Protein AF-A0A9X3ST14-F1 (afdb_monomer)

Sequence (268 aa):
MSIDEFSAAVGTAADSVETALTAIHAAKDTGEGLAGQLAGLGLETKTAQTHSIAERLESEAAAAAAALKTKLEELRQEVEGLKQSGLQGGGTSPRTATVPATGSGAPPAAPTAPTFTPAGTWATPPKRSFGNPFNAEYEEWVKTANGGPAGDLEYQVIGPTGKAVWFDAQRIEDTGTGKVEYLIDAKGNYGQFVQPDGTFKWFFRERGGLEHTRQQAERQVRAAGGRPVEWWCADEEFADALNDYLDRDVYLRGKIEAFHKPYPEEQS

Foldseek 3Di:
DDLVVVVVVLVVVLVVLVVVLVVLVVVLVVLLVVLVVCVVVVVPVVSVVSVVVSVVSNVVSVLVSVVVVVVSVVVVVVSVVVVVVVVVVDDDDDDDDDDDDDDPDDDDDDPDDDDDDDQWDKDQDDPDPDDPPQFVVQLQVVQVVQVHDGDRIWTWFQFPVSDTDTASHWHWDDPVVGIAIEGEHEAGPCCVQADPVLEGDPCCVPVCVLVVVVVSLVVCLRSCVQGAYEYEYQDPSCQSSVLVSQCVDPVRRPRYHYDHDHDPVVPD

InterPro domains:
  IPR028904 Tox-REase-5 domain [PF15648] (182-235)

Mean predicted aligned error: 15.48 Å

Solvent-accessible surface area (backbone atoms only — not comparable to full-atom values): 15413 Å² total; per-residue (Å²): 130,52,74,66,57,51,53,50,52,54,50,55,52,53,55,52,49,55,51,48,52,52,51,51,53,54,51,44,57,51,48,54,52,50,29,54,54,32,46,76,70,70,36,57,72,59,22,54,50,48,49,56,50,48,56,48,52,52,52,53,49,52,52,52,52,50,54,50,52,50,52,53,52,52,53,50,51,53,53,53,52,51,54,60,59,63,67,73,71,74,81,81,83,88,74,91,71,86,81,79,93,78,78,96,69,80,79,80,78,74,84,77,74,85,79,85,74,76,82,56,47,80,40,73,66,78,87,66,95,71,79,65,80,74,30,52,67,46,33,51,46,54,9,47,78,43,72,42,69,83,72,81,49,26,32,33,24,62,15,92,85,72,48,77,42,78,22,42,20,51,42,79,44,78,72,87,87,50,78,46,59,36,42,27,36,65,41,34,77,46,39,84,46,38,40,100,87,44,43,65,32,67,65,38,59,75,71,43,46,50,56,52,51,48,56,48,51,54,53,47,48,55,34,42,71,82,40,52,34,39,34,40,12,38,27,55,60,32,16,52,35,46,38,61,54,38,56,70,35,83,87,42,43,91,46,50,47,48,37,62,50,58,53,79,88,71,75,115

Radius of gyration: 26.49 Å; Cα contacts (8 Å, |Δi|>4): 291; chains: 1; bounding box: 74×46×75 Å

Secondary structure (DSSP, 8-state):
--HHHHHHHHHHHHHHHHHHHHHHHHHHHHHHHHHHHHHHTT-HHHHHHHHHHHHHHHHHHHHHHHHHHHHHHHHHHHHHHHHHHHHTTS--PPP--PPP----PPPPPPPPPPPP--SEEEEPPP--S---GGGHHHHHHHHHHTTPPSSS-EEEEE-TTS-EEEESEEEEEE-SS-EEEEEEEEE-S-GGGB-TTSSBPHHHHHTTHHHHHHHHHHHHHHHHTTS-EEEEESSHHHHHHHHHHHHHSTTTTTTEEEEE---GGG--

Organism: NCBI:txid2670330

Nearest PDB structures (foldseek):
  7abk-assembly1_A  TM=6.119E-01  e=2.322E+00  Synechocystis sp. PCC 6803 substr. Kazusa
  6zvs-assembly1_A  TM=7.292E-01  e=5.446E+00  Nostoc punctiforme
  6zw4-assembly1_H  TM=4.303E-01  e=2.623E+00  Nostoc punctiforme
  6zw4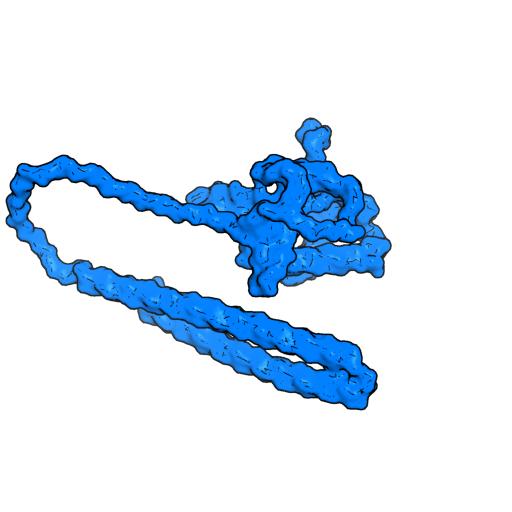-assembly1_T  TM=4.303E-01  e=2.623E+00  Nostoc punctiforme

Structure (mmCIF, N/CA/C/O backbone):
data_AF-A0A9X3ST14-F1
#
_entry.id   AF-A0A9X3ST14-F1
#
loop_
_atom_site.group_PDB
_atom_site.id
_atom_site.type_symbol
_atom_site.label_atom_id
_atom_site.label_alt_id
_atom_site.label_comp_id
_atom_site.label_asym_id
_atom_site.label_entity_id
_atom_site.label_seq_id
_atom_site.pdbx_PDB_ins_code
_atom_site.Cartn_x
_atom_site.Cartn_y
_atom_site.Cartn_z
_atom_site.occupancy
_atom_site.B_iso_or_equiv
_atom_site.auth_seq_id
_atom_site.auth_comp_id
_atom_site.auth_asym_id
_atom_site.auth_atom_id
_atom_site.pdbx_PDB_model_num
ATOM 1 N N . MET A 1 1 ? -19.980 -14.961 27.214 1.00 61.41 1 MET A N 1
ATOM 2 C CA . MET A 1 1 ? -18.660 -15.247 27.793 1.00 61.41 1 MET A CA 1
ATOM 3 C C . MET A 1 1 ? -18.685 -14.777 29.233 1.00 61.41 1 MET A C 1
ATOM 5 O O . MET A 1 1 ? -19.076 -13.634 29.459 1.00 61.41 1 MET A O 1
ATOM 9 N N . SER A 1 2 ? -18.400 -15.649 30.195 1.00 83.69 2 SER A N 1
ATOM 10 C CA . SER A 1 2 ? -18.292 -15.250 31.604 1.00 83.69 2 SER A CA 1
ATOM 11 C C . SER A 1 2 ? -16.991 -14.471 31.850 1.00 83.69 2 SER A C 1
ATOM 13 O O . SER A 1 2 ? -16.058 -14.529 31.047 1.00 83.69 2 SER A O 1
ATOM 15 N N . ILE A 1 3 ? -16.915 -13.738 32.965 1.00 72.81 3 ILE A N 1
ATOM 16 C CA . ILE A 1 3 ? -15.681 -13.046 33.381 1.00 72.81 3 ILE A CA 1
ATOM 17 C C . ILE A 1 3 ? -14.534 -14.053 33.567 1.00 72.81 3 ILE A C 1
ATOM 19 O O . ILE A 1 3 ? -13.393 -13.753 33.221 1.00 72.81 3 ILE A O 1
ATOM 23 N N . ASP A 1 4 ? -14.843 -15.259 34.044 1.00 74.62 4 ASP A N 1
ATOM 24 C CA . ASP A 1 4 ? -13.859 -16.327 34.231 1.00 74.62 4 ASP A CA 1
ATOM 25 C C . ASP A 1 4 ? -13.352 -16.881 32.890 1.00 74.62 4 ASP A C 1
ATOM 27 O O . ASP A 1 4 ? -12.149 -17.074 32.722 1.00 74.62 4 ASP A O 1
ATOM 31 N N . GLU A 1 5 ? -14.236 -17.062 31.899 1.00 70.19 5 GLU A N 1
ATOM 32 C CA . GLU A 1 5 ? -13.855 -17.467 30.535 1.00 70.19 5 GLU A CA 1
ATOM 33 C C . GLU A 1 5 ? -12.972 -16.413 29.858 1.00 70.19 5 GLU A C 1
ATOM 35 O O . GLU A 1 5 ? -11.987 -16.755 29.202 1.00 70.19 5 GLU A O 1
ATOM 40 N N . PHE A 1 6 ? -13.295 -15.129 30.036 1.00 72.25 6 PHE A N 1
ATOM 41 C CA . PHE A 1 6 ? -12.478 -14.038 29.508 1.00 72.25 6 PHE A CA 1
ATOM 42 C C . PHE A 1 6 ? -11.103 -13.988 30.186 1.00 72.25 6 PHE A C 1
ATOM 44 O O . PHE A 1 6 ? -10.078 -13.895 29.512 1.00 72.25 6 PHE A O 1
ATOM 51 N N . SER A 1 7 ? -11.058 -14.118 31.516 1.00 73.69 7 SER A N 1
ATOM 52 C CA . SER A 1 7 ? -9.801 -14.134 32.270 1.00 73.69 7 SER A CA 1
ATOM 53 C C . SER A 1 7 ? -8.911 -15.321 31.885 1.00 73.69 7 SER A C 1
ATOM 55 O O . SER A 1 7 ? -7.693 -15.167 31.806 1.00 73.69 7 SER A O 1
ATOM 57 N N . ALA A 1 8 ? -9.502 -16.488 31.610 1.00 74.31 8 ALA A N 1
ATOM 58 C CA . ALA A 1 8 ? -8.776 -17.649 31.102 1.00 74.31 8 ALA A CA 1
ATOM 59 C C . ALA A 1 8 ? -8.191 -17.387 29.704 1.00 74.31 8 ALA A C 1
ATOM 61 O O . ALA A 1 8 ? -7.021 -17.688 29.469 1.00 74.31 8 ALA A O 1
ATOM 62 N N . ALA A 1 9 ? -8.959 -16.759 28.805 1.00 68.25 9 ALA A N 1
ATOM 63 C CA . ALA A 1 9 ? -8.488 -16.400 27.466 1.00 68.25 9 ALA A CA 1
ATOM 64 C C . ALA A 1 9 ? -7.308 -15.410 27.501 1.00 68.25 9 ALA A C 1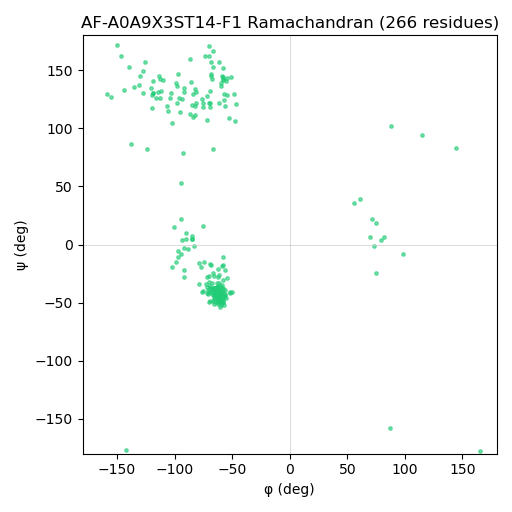
ATOM 66 O O . ALA A 1 9 ? -6.339 -15.583 26.760 1.00 68.25 9 ALA A O 1
ATOM 67 N N . VAL A 1 10 ? -7.348 -14.416 28.398 1.00 72.38 10 VAL A N 1
ATOM 68 C CA . VAL A 1 10 ? -6.231 -13.479 28.628 1.00 72.38 10 VAL A CA 1
ATOM 69 C C . VAL A 1 10 ? -4.987 -14.215 29.139 1.00 72.38 10 VAL A C 1
ATOM 71 O O . VAL A 1 10 ? -3.884 -13.939 28.671 1.00 72.38 10 VAL A O 1
ATOM 74 N N . GLY A 1 11 ? -5.152 -15.189 30.041 1.00 75.62 11 GLY A N 1
ATOM 75 C CA . GLY A 1 11 ? -4.055 -16.044 30.508 1.00 75.62 11 GLY A CA 1
ATOM 76 C C . GLY A 1 11 ? -3.413 -16.853 29.376 1.00 75.62 11 GLY A C 1
ATOM 77 O O . GLY A 1 11 ? -2.206 -16.779 29.173 1.00 75.62 11 GLY A O 1
ATOM 78 N N . THR A 1 12 ? -4.222 -17.534 28.559 1.00 73.12 12 THR A N 1
ATOM 79 C CA . THR A 1 12 ? -3.728 -18.290 27.393 1.00 73.12 12 THR A CA 1
ATOM 80 C C . THR A 1 12 ? -3.013 -17.397 26.373 1.00 73.12 12 THR A C 1
ATOM 82 O O . THR A 1 12 ? -2.024 -17.812 25.761 1.00 73.12 12 THR A O 1
ATOM 85 N N . ALA A 1 13 ? -3.484 -16.161 26.187 1.00 69.25 13 ALA A N 1
ATOM 86 C CA . ALA A 1 13 ? -2.818 -15.190 25.326 1.00 69.25 13 ALA A CA 1
ATOM 87 C C . ALA A 1 13 ? -1.436 -14.791 25.873 1.00 69.25 13 ALA A C 1
ATOM 89 O O . ALA A 1 13 ? -0.487 -14.704 25.097 1.00 69.25 13 ALA A O 1
ATOM 90 N N . ALA A 1 14 ? -1.299 -14.606 27.190 1.00 73.69 14 ALA A N 1
ATOM 91 C CA . ALA A 1 14 ? -0.012 -14.324 27.824 1.00 73.69 14 ALA A CA 1
ATOM 92 C C . ALA A 1 14 ? 0.986 -15.487 27.648 1.00 73.69 14 ALA A C 1
ATOM 94 O O . ALA A 1 14 ? 2.114 -15.259 27.208 1.00 73.69 14 ALA A O 1
ATOM 95 N N . ASP A 1 15 ? 0.552 -16.730 27.875 1.00 75.81 15 ASP A N 1
ATOM 96 C CA . ASP A 1 15 ? 1.396 -17.926 27.699 1.00 75.81 15 ASP A CA 1
ATOM 97 C C . ASP A 1 15 ? 1.859 -18.097 26.238 1.00 75.81 15 ASP A C 1
ATOM 99 O O . ASP A 1 15 ? 3.001 -18.475 25.948 1.00 75.81 15 ASP A O 1
ATOM 103 N N . SER A 1 16 ? 0.978 -17.770 25.286 1.00 69.88 16 SER A N 1
ATOM 104 C CA . SER A 1 16 ? 1.295 -17.806 23.851 1.00 69.88 16 SER A CA 1
ATOM 105 C C . SER A 1 16 ? 2.397 -16.809 23.482 1.00 69.88 16 SER A C 1
ATOM 107 O O . SER A 1 16 ? 3.218 -17.075 22.604 1.00 69.88 16 SER A O 1
ATOM 109 N N . VAL A 1 17 ? 2.451 -15.668 24.168 1.00 74.56 17 VAL A N 1
ATOM 110 C CA . VAL A 1 17 ? 3.453 -14.618 23.936 1.00 74.56 17 VAL A CA 1
ATOM 111 C C . VAL A 1 17 ? 4.801 -15.018 24.505 1.00 74.56 17 VAL A C 1
ATOM 113 O O . VAL A 1 17 ? 5.822 -14.816 23.853 1.00 74.56 17 VAL A O 1
ATOM 116 N N . GLU A 1 18 ? 4.815 -15.640 25.680 1.00 77.44 18 GLU A N 1
ATOM 117 C CA . GLU A 1 18 ? 6.036 -16.191 26.269 1.00 77.44 18 GLU A CA 1
ATOM 118 C C . GLU A 1 18 ? 6.617 -17.322 25.402 1.00 77.44 18 GLU A C 1
ATOM 120 O 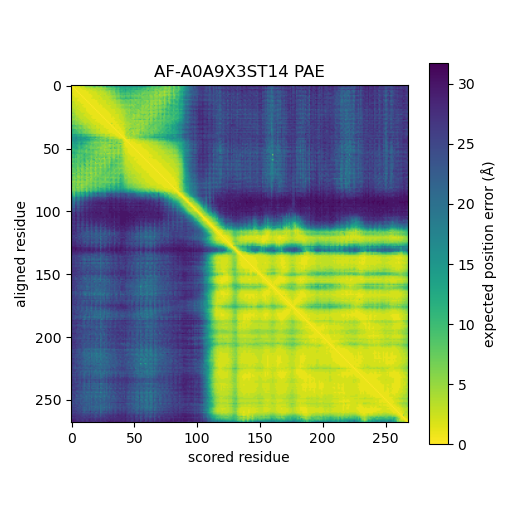O . GLU A 1 18 ? 7.824 -17.372 25.138 1.00 77.44 18 GLU A O 1
ATOM 125 N N . THR A 1 19 ? 5.744 -18.170 24.853 1.00 74.75 19 THR A N 1
ATOM 126 C CA . THR A 1 19 ? 6.125 -19.198 23.873 1.00 74.75 19 THR A CA 1
ATOM 127 C C . THR A 1 19 ? 6.719 -18.572 22.607 1.00 74.75 19 THR A C 1
ATOM 129 O O . THR A 1 19 ? 7.768 -19.014 22.131 1.00 74.75 19 THR A O 1
ATOM 132 N N . ALA A 1 20 ? 6.100 -17.513 22.074 1.00 70.12 20 ALA A N 1
ATOM 133 C CA . ALA A 1 20 ? 6.612 -16.802 20.904 1.00 70.12 20 ALA A CA 1
ATOM 134 C C . ALA A 1 20 ? 7.986 -16.163 21.173 1.00 70.12 20 ALA A C 1
ATOM 136 O O . ALA A 1 20 ? 8.897 -16.313 20.359 1.00 70.12 20 ALA A O 1
ATOM 137 N N . LEU A 1 21 ? 8.169 -15.523 22.333 1.00 73.88 21 LEU A N 1
ATOM 138 C CA . LEU A 1 21 ? 9.459 -14.971 22.764 1.00 73.88 21 LEU A CA 1
ATOM 139 C C . LEU A 1 21 ? 10.549 -16.048 22.841 1.00 73.88 21 LEU A C 1
ATOM 141 O O . LEU A 1 21 ? 11.665 -15.839 22.369 1.00 73.88 21 LEU A O 1
ATOM 145 N N . THR A 1 22 ? 10.212 -17.225 23.368 1.00 79.00 22 THR A N 1
ATOM 146 C CA . THR A 1 22 ? 11.138 -18.364 23.439 1.00 79.00 22 THR A CA 1
ATOM 147 C C . THR A 1 22 ? 11.554 -18.838 22.044 1.00 79.00 22 THR A C 1
ATOM 149 O O . THR A 1 22 ? 12.736 -19.075 21.790 1.00 79.00 22 THR A O 1
ATOM 152 N N . ALA A 1 23 ? 10.601 -18.930 21.111 1.00 70.25 23 ALA A N 1
ATOM 153 C CA . ALA A 1 23 ? 10.881 -19.314 19.728 1.00 70.25 23 ALA A CA 1
ATOM 154 C C . ALA A 1 23 ? 11.765 -18.283 19.002 1.00 70.25 23 ALA A C 1
ATOM 156 O O . ALA A 1 23 ? 12.647 -18.662 18.233 1.00 70.25 23 ALA A O 1
ATOM 157 N N . ILE A 1 24 ? 11.567 -16.989 19.276 1.00 73.38 24 ILE A N 1
ATOM 158 C CA . ILE A 1 24 ? 12.392 -15.903 18.730 1.00 73.38 24 ILE A CA 1
ATOM 159 C C . ILE A 1 24 ? 13.843 -16.024 19.210 1.00 73.38 24 ILE A C 1
ATOM 161 O O . ILE A 1 24 ? 14.757 -15.932 18.390 1.00 73.38 24 ILE A O 1
ATOM 165 N N . HIS A 1 25 ? 14.067 -16.289 20.501 1.00 77.00 25 HIS A N 1
ATOM 166 C CA . HIS A 1 25 ? 15.419 -16.513 21.022 1.00 77.00 25 HIS A CA 1
ATOM 167 C C . HIS A 1 25 ? 16.086 -17.741 20.381 1.00 77.00 25 HIS A C 1
ATOM 169 O O . HIS A 1 25 ? 17.226 -17.653 19.937 1.00 77.00 25 HIS A O 1
ATOM 175 N N . ALA A 1 26 ? 15.364 -18.854 20.213 1.00 75.81 26 ALA A N 1
ATOM 176 C CA . ALA A 1 26 ? 15.913 -20.038 19.543 1.00 75.81 26 ALA A CA 1
ATOM 177 C C . ALA A 1 26 ? 16.270 -19.782 18.061 1.00 75.81 26 ALA A C 1
ATOM 179 O O . ALA A 1 26 ? 17.270 -20.291 17.541 1.00 75.81 26 ALA A O 1
ATOM 180 N N . ALA A 1 27 ? 15.462 -18.977 17.363 1.00 71.31 27 ALA A N 1
ATOM 181 C CA . ALA A 1 27 ? 15.746 -18.568 15.990 1.00 71.31 27 ALA A CA 1
ATOM 182 C C . ALA A 1 27 ? 16.993 -17.672 15.904 1.00 71.31 27 ALA A C 1
ATOM 184 O O . ALA A 1 27 ? 17.784 -17.825 14.969 1.00 71.31 27 ALA A O 1
ATOM 185 N N . LYS A 1 28 ? 17.200 -16.786 16.889 1.00 78.12 28 LYS A N 1
ATOM 186 C CA . LYS A 1 28 ? 18.415 -15.969 17.015 1.00 78.12 28 LYS A CA 1
ATOM 187 C C . LYS A 1 28 ? 19.657 -16.842 17.159 1.00 78.12 28 LYS A C 1
ATOM 189 O O . LYS A 1 28 ? 20.568 -16.703 16.346 1.00 78.12 28 LYS A O 1
ATOM 194 N N . ASP A 1 29 ? 19.653 -17.786 18.098 1.00 79.00 29 ASP A N 1
ATOM 195 C CA . ASP A 1 29 ? 20.788 -18.693 18.321 1.00 79.00 29 ASP A CA 1
ATOM 196 C C . ASP A 1 29 ? 21.150 -19.463 17.038 1.00 79.00 29 ASP A C 1
ATOM 198 O O . ASP A 1 29 ? 22.320 -19.626 16.679 1.00 79.00 29 ASP A O 1
ATOM 202 N N . THR A 1 30 ? 20.130 -19.881 16.281 1.00 77.19 30 THR A N 1
ATOM 203 C CA . THR A 1 30 ? 20.314 -20.536 14.977 1.00 77.19 30 THR A CA 1
ATOM 204 C C . THR A 1 30 ? 20.933 -19.587 13.942 1.00 77.19 30 THR A C 1
ATOM 206 O O . THR A 1 30 ? 21.838 -19.979 13.199 1.00 77.19 30 THR A O 1
ATOM 209 N N . GLY A 1 31 ? 20.469 -18.335 13.887 1.00 75.50 31 GLY A N 1
ATOM 210 C CA . GLY A 1 31 ? 20.993 -17.299 12.995 1.00 75.50 31 GLY A CA 1
ATOM 211 C C . GLY A 1 31 ? 22.450 -16.932 13.288 1.00 75.50 31 GLY A C 1
ATOM 212 O O . GLY A 1 31 ? 23.250 -16.833 12.356 1.00 75.50 31 GLY A O 1
ATOM 213 N N . GLU A 1 32 ? 22.818 -16.804 14.563 1.00 77.50 32 GLU A N 1
ATOM 214 C CA . GLU A 1 32 ? 24.202 -16.579 15.000 1.00 77.50 32 GLU A CA 1
ATOM 215 C C . GLU A 1 32 ? 25.109 -17.760 14.613 1.00 77.50 32 GLU A C 1
ATOM 217 O O . GLU A 1 32 ? 26.211 -17.559 14.090 1.00 77.50 32 GLU A O 1
ATOM 222 N N . GLY A 1 33 ? 24.616 -18.997 14.753 1.00 76.94 33 GLY A N 1
ATOM 223 C CA . GLY A 1 33 ? 25.316 -20.198 14.292 1.00 76.94 33 GLY A CA 1
ATOM 224 C C . GLY A 1 33 ? 25.576 -20.203 12.780 1.00 76.94 33 GLY A C 1
ATOM 225 O O . GLY A 1 33 ? 26.696 -20.478 12.338 1.00 76.94 33 GLY A O 1
ATOM 226 N N . LEU A 1 34 ? 24.571 -19.842 11.975 1.00 76.19 34 LEU A N 1
ATOM 227 C CA . LEU A 1 34 ? 24.708 -19.713 10.517 1.00 76.19 34 LEU A CA 1
ATOM 228 C C . LEU A 1 34 ? 25.684 -18.596 10.128 1.00 76.19 34 LEU A C 1
ATOM 230 O O . LEU A 1 34 ? 26.509 -18.786 9.233 1.00 76.19 34 LEU A O 1
ATOM 234 N N . ALA A 1 35 ? 25.631 -17.449 10.809 1.00 72.94 35 ALA A N 1
ATOM 235 C CA . ALA A 1 35 ? 26.564 -16.348 10.584 1.00 72.94 35 ALA A CA 1
ATOM 236 C C . ALA A 1 35 ? 28.019 -16.782 10.843 1.00 72.94 35 ALA A C 1
ATOM 238 O O . ALA A 1 35 ? 28.905 -16.476 10.039 1.00 72.94 35 ALA A O 1
ATOM 239 N N . GLY A 1 36 ? 28.258 -17.567 11.901 1.00 76.12 36 GLY A N 1
ATOM 240 C CA . GLY A 1 36 ? 29.564 -18.167 12.186 1.00 76.12 36 GLY A CA 1
ATOM 241 C C . GLY A 1 36 ? 30.039 -19.127 11.088 1.00 76.12 36 GLY A C 1
ATOM 242 O O . GLY A 1 36 ? 31.191 -19.052 10.654 1.00 76.12 36 GLY A O 1
ATOM 243 N N . GLN A 1 37 ? 29.149 -19.982 10.571 1.00 79.50 37 GLN A N 1
ATOM 244 C CA . GLN A 1 37 ? 29.466 -20.875 9.446 1.00 79.50 37 GLN A CA 1
ATOM 245 C C . GLN A 1 37 ? 29.810 -20.098 8.166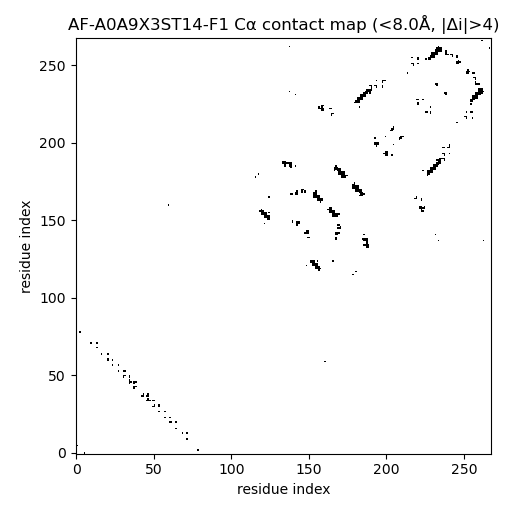 1.00 79.50 37 GLN A C 1
ATOM 247 O O . GLN A 1 37 ? 30.777 -20.432 7.482 1.00 79.50 37 GLN A O 1
ATOM 252 N N . LEU A 1 38 ? 29.058 -19.037 7.856 1.00 75.06 38 LEU A N 1
ATOM 253 C CA . LEU A 1 38 ? 29.306 -18.176 6.694 1.00 75.06 38 LEU A CA 1
ATOM 254 C C . LEU A 1 38 ? 30.636 -17.422 6.803 1.00 75.06 38 LEU A C 1
ATOM 256 O O . LEU A 1 38 ? 31.351 -17.298 5.806 1.00 75.06 38 LEU A O 1
ATOM 260 N N . ALA A 1 39 ? 30.997 -16.974 8.009 1.00 76.81 39 ALA A N 1
ATOM 261 C CA . ALA A 1 39 ? 32.296 -16.357 8.263 1.00 76.81 39 ALA A CA 1
ATOM 262 C C . ALA A 1 39 ? 33.444 -17.344 7.989 1.00 76.81 39 ALA A C 1
ATOM 264 O O . ALA A 1 39 ? 34.416 -16.989 7.325 1.00 76.81 39 ALA A O 1
ATOM 265 N N . GLY A 1 40 ? 33.294 -18.609 8.404 1.00 79.12 40 GLY A N 1
ATOM 266 C CA . GLY A 1 40 ? 34.265 -19.674 8.123 1.00 79.12 40 GLY A CA 1
ATOM 267 C C . GLY A 1 40 ? 34.459 -19.983 6.632 1.00 79.12 40 GLY A C 1
ATOM 268 O O . GLY A 1 40 ? 35.497 -20.517 6.248 1.00 79.12 40 GLY A O 1
ATOM 269 N N . LEU A 1 41 ? 33.494 -19.615 5.783 1.00 85.56 41 LEU A N 1
ATOM 270 C CA . LEU A 1 41 ? 33.552 -19.765 4.325 1.00 85.56 41 LEU A CA 1
ATOM 271 C C . LEU A 1 41 ? 34.080 -18.513 3.598 1.00 85.56 41 LEU A C 1
ATOM 273 O O . LEU A 1 41 ? 34.089 -18.489 2.368 1.00 85.56 41 LEU A O 1
ATOM 277 N N . GLY A 1 42 ? 34.495 -17.467 4.324 1.00 81.31 42 GLY A N 1
ATOM 278 C CA . GLY A 1 42 ? 34.982 -16.212 3.735 1.00 81.31 42 GLY A CA 1
ATOM 279 C C . GLY A 1 42 ? 33.884 -15.355 3.094 1.00 81.31 42 GLY A C 1
ATOM 280 O O . GLY A 1 42 ? 34.164 -14.528 2.230 1.00 81.31 42 GLY A O 1
ATOM 281 N N . LEU A 1 43 ? 32.617 -15.546 3.484 1.00 84.75 43 LEU A N 1
ATOM 282 C CA . LEU A 1 43 ? 31.461 -14.822 2.940 1.00 84.75 43 LEU A CA 1
ATOM 283 C C . LEU A 1 43 ? 31.098 -13.596 3.794 1.00 84.75 43 LEU A C 1
ATOM 285 O O . LEU A 1 43 ? 29.946 -13.416 4.186 1.00 84.75 43 LEU A O 1
ATOM 289 N N . GLU A 1 44 ? 32.077 -12.733 4.059 1.00 80.75 44 GLU A N 1
ATOM 290 C CA . GLU A 1 44 ? 31.997 -11.615 5.015 1.00 80.75 44 GLU A CA 1
ATOM 291 C C . GLU A 1 44 ? 30.779 -10.699 4.795 1.00 80.75 44 GLU A C 1
ATOM 293 O O . GLU A 1 44 ? 30.074 -10.347 5.743 1.00 80.75 44 GLU A O 1
ATOM 298 N N . THR A 1 45 ? 30.453 -10.376 3.538 1.00 72.81 45 THR A N 1
ATOM 299 C CA . THR A 1 45 ? 29.273 -9.560 3.201 1.00 72.81 45 THR A CA 1
ATOM 300 C C . THR A 1 45 ? 27.958 -10.256 3.560 1.00 72.81 45 THR A C 1
ATOM 302 O O . THR A 1 45 ? 27.035 -9.615 4.060 1.00 72.81 45 THR A O 1
ATOM 305 N N . LYS A 1 46 ? 27.864 -11.577 3.348 1.00 74.88 46 LYS A N 1
ATOM 306 C CA . LYS A 1 46 ? 26.664 -12.350 3.709 1.00 74.88 46 LYS A CA 1
ATOM 307 C C . LYS A 1 46 ? 26.544 -12.522 5.218 1.00 74.88 46 LYS A C 1
ATOM 309 O O . LYS A 1 46 ? 25.428 -12.492 5.733 1.00 74.88 46 LYS A O 1
ATOM 314 N N . THR A 1 47 ? 27.663 -12.644 5.928 1.00 71.75 47 THR A N 1
ATOM 315 C CA . THR A 1 47 ? 27.688 -12.666 7.395 1.00 71.75 47 THR A CA 1
ATOM 316 C C . THR A 1 47 ? 27.163 -11.352 7.969 1.00 71.75 47 THR A C 1
ATOM 318 O O . THR A 1 47 ? 26.245 -11.377 8.786 1.00 71.75 47 THR A O 1
ATOM 321 N N . ALA A 1 48 ? 27.656 -10.205 7.487 1.00 69.31 48 ALA A N 1
ATOM 322 C CA . ALA A 1 48 ? 27.187 -8.889 7.932 1.00 69.31 48 ALA A CA 1
ATOM 323 C C . ALA A 1 48 ? 25.689 -8.676 7.646 1.00 69.31 48 ALA A C 1
ATOM 325 O O . ALA A 1 48 ? 24.948 -8.190 8.501 1.00 69.31 48 ALA A O 1
ATOM 326 N N . GLN A 1 49 ? 25.220 -9.101 6.468 1.00 67.38 49 GLN A N 1
ATOM 327 C CA . GLN A 1 49 ? 23.800 -9.044 6.120 1.00 67.38 49 GLN A CA 1
ATOM 328 C C . GLN A 1 49 ? 22.946 -9.948 7.024 1.00 67.38 49 GLN A C 1
ATOM 330 O O . GLN A 1 49 ? 21.874 -9.535 7.460 1.00 67.38 49 GLN A O 1
ATOM 335 N N . THR A 1 50 ? 23.424 -11.157 7.333 1.00 74.06 50 THR A N 1
ATOM 336 C CA . THR A 1 50 ? 22.730 -12.100 8.227 1.00 74.06 50 THR A CA 1
ATOM 337 C C . THR A 1 50 ? 22.626 -11.534 9.642 1.00 74.06 50 THR A C 1
ATOM 339 O O . THR A 1 50 ? 21.544 -11.556 10.222 1.00 74.06 50 THR A O 1
ATOM 342 N N . HIS A 1 51 ? 23.708 -10.943 10.157 1.00 72.38 51 HIS A N 1
ATOM 343 C CA . HIS A 1 51 ? 23.730 -10.307 11.474 1.00 72.38 51 HIS A CA 1
ATOM 344 C C . HIS A 1 51 ? 22.743 -9.135 11.557 1.00 72.38 51 HIS A C 1
ATOM 346 O O . HIS A 1 51 ? 21.920 -9.077 12.463 1.00 72.38 51 HIS A O 1
ATOM 352 N N . SER A 1 52 ? 22.745 -8.254 10.550 1.00 69.62 52 SER A N 1
ATOM 353 C CA . SER A 1 52 ? 21.820 -7.115 10.499 1.00 69.62 52 SER A CA 1
ATOM 354 C C . SER A 1 52 ? 20.350 -7.547 10.420 1.00 69.62 52 SER A C 1
ATOM 356 O O . SER A 1 52 ? 19.481 -6.911 11.019 1.00 69.62 52 SER A O 1
ATOM 358 N N . ILE A 1 53 ? 20.047 -8.635 9.701 1.00 70.88 53 ILE A N 1
ATOM 359 C CA . ILE A 1 53 ? 18.690 -9.195 9.655 1.00 70.88 53 ILE A CA 1
ATOM 360 C C . ILE A 1 53 ? 18.300 -9.778 11.018 1.00 70.88 53 ILE A C 1
ATOM 362 O O . ILE A 1 53 ? 17.175 -9.539 11.456 1.00 70.88 53 ILE A O 1
ATOM 366 N N . ALA A 1 54 ? 19.205 -10.501 11.683 1.00 71.62 54 ALA A N 1
ATOM 367 C CA . ALA A 1 54 ? 18.958 -11.093 12.997 1.00 71.62 54 ALA A CA 1
ATOM 368 C C . ALA A 1 54 ? 18.688 -10.022 14.068 1.00 71.62 54 ALA A C 1
ATOM 370 O O . ALA A 1 54 ? 17.649 -10.074 14.723 1.00 71.62 54 ALA A O 1
ATOM 371 N N . GLU A 1 55 ? 19.543 -8.998 14.168 1.00 73.75 55 GLU A N 1
ATOM 372 C CA . GLU A 1 55 ? 19.354 -7.866 15.093 1.00 73.75 55 GLU A CA 1
ATOM 373 C C . GLU A 1 55 ? 18.030 -7.135 14.840 1.00 73.75 55 GLU A C 1
ATOM 375 O O . GLU A 1 55 ? 17.322 -6.746 15.772 1.00 73.75 55 GLU A O 1
ATOM 380 N N . ARG A 1 56 ? 17.657 -6.964 13.564 1.00 72.06 56 ARG A N 1
ATOM 381 C CA . ARG A 1 56 ? 16.386 -6.330 13.202 1.00 72.06 56 ARG A CA 1
ATOM 382 C C . ARG A 1 56 ? 15.190 -7.171 13.637 1.00 72.06 56 ARG A C 1
ATOM 384 O O . ARG A 1 56 ? 14.250 -6.617 14.198 1.00 72.06 56 ARG A O 1
ATOM 391 N N . LEU A 1 57 ? 15.210 -8.477 13.369 1.00 71.44 57 LEU A N 1
ATOM 392 C CA . LEU A 1 57 ? 14.130 -9.381 13.773 1.00 71.44 57 LEU A CA 1
ATOM 393 C C . LEU A 1 57 ? 13.984 -9.426 15.297 1.00 71.44 57 LEU A C 1
ATOM 395 O O . LEU A 1 57 ? 12.861 -9.416 15.792 1.00 71.44 57 LEU A O 1
ATOM 399 N N . GLU A 1 58 ? 15.096 -9.403 16.034 1.00 75.06 58 GLU A N 1
ATOM 400 C CA . GLU A 1 58 ? 15.094 -9.320 17.497 1.00 75.06 58 GLU A CA 1
ATOM 401 C C . GLU A 1 58 ? 14.451 -8.017 17.989 1.00 75.06 58 GLU A C 1
ATOM 403 O O . GLU A 1 58 ? 13.561 -8.045 18.840 1.00 75.06 58 GLU A O 1
ATOM 408 N N . SER A 1 59 ? 14.843 -6.876 17.417 1.00 70.62 59 SER A N 1
ATOM 409 C CA . SER A 1 59 ? 14.269 -5.578 17.781 1.00 70.62 59 SER A CA 1
ATOM 410 C C . SER A 1 59 ? 12.767 -5.497 17.473 1.00 70.62 59 SER A C 1
ATOM 412 O O . SER A 1 59 ? 11.992 -5.039 18.317 1.00 70.62 59 SER A O 1
ATOM 414 N N . GLU A 1 60 ? 12.334 -5.985 16.304 1.00 66.31 60 GLU A N 1
ATOM 415 C CA . GLU A 1 60 ? 10.917 -6.023 15.909 1.00 66.31 60 GLU A CA 1
ATOM 416 C C . GLU A 1 60 ? 10.098 -6.944 16.829 1.00 66.31 60 GLU A C 1
ATOM 418 O O . GLU A 1 60 ? 9.011 -6.573 17.278 1.00 66.31 60 GLU A O 1
ATOM 423 N N . ALA A 1 61 ? 10.639 -8.115 17.166 1.00 71.62 61 ALA A N 1
ATOM 424 C CA . ALA A 1 61 ? 10.015 -9.057 18.084 1.00 71.62 61 ALA A CA 1
ATOM 425 C C . ALA A 1 61 ? 9.879 -8.494 19.506 1.00 71.62 61 ALA A C 1
ATOM 427 O O . ALA A 1 61 ? 8.807 -8.590 20.109 1.00 71.62 61 ALA A O 1
ATOM 428 N N . ALA A 1 62 ? 10.934 -7.865 20.030 1.00 72.50 62 ALA A N 1
ATOM 429 C CA . ALA A 1 62 ? 10.916 -7.242 21.350 1.00 72.50 62 ALA A CA 1
ATOM 430 C C . ALA A 1 62 ? 9.884 -6.104 21.422 1.00 72.50 62 ALA A C 1
ATOM 432 O O . ALA A 1 62 ? 9.132 -6.007 22.395 1.00 72.50 62 ALA A O 1
ATOM 433 N N . ALA A 1 63 ? 9.794 -5.279 20.374 1.00 68.56 63 ALA A N 1
ATOM 434 C CA . ALA A 1 63 ? 8.800 -4.213 20.284 1.00 68.56 63 ALA A CA 1
ATOM 435 C C . ALA A 1 63 ? 7.364 -4.764 20.233 1.00 68.56 63 ALA A C 1
ATOM 437 O O . ALA A 1 63 ? 6.489 -4.272 20.950 1.00 68.56 63 ALA A O 1
ATOM 438 N N . ALA A 1 64 ? 7.121 -5.811 19.439 1.00 64.81 64 ALA A N 1
ATOM 439 C CA . ALA A 1 64 ? 5.813 -6.459 19.353 1.00 64.81 64 ALA A CA 1
ATOM 440 C C . ALA A 1 64 ? 5.392 -7.086 20.693 1.00 64.81 64 ALA A C 1
ATOM 442 O O . ALA A 1 64 ? 4.254 -6.904 21.131 1.00 64.81 64 ALA A O 1
ATOM 443 N N . ALA A 1 65 ? 6.316 -7.764 21.379 1.00 72.88 65 ALA A N 1
ATOM 444 C CA . ALA A 1 65 ? 6.064 -8.346 22.694 1.00 72.88 65 ALA A CA 1
ATOM 445 C C . ALA A 1 65 ? 5.766 -7.275 23.754 1.00 72.88 65 ALA A C 1
ATOM 447 O O . ALA A 1 65 ? 4.837 -7.434 24.547 1.00 72.88 65 ALA A O 1
ATOM 448 N N . ALA A 1 66 ? 6.501 -6.158 23.743 1.00 72.50 66 ALA A N 1
ATOM 449 C CA . ALA A 1 66 ? 6.244 -5.032 24.636 1.00 72.50 66 ALA A CA 1
ATOM 450 C C . ALA A 1 66 ? 4.857 -4.416 24.392 1.00 72.50 66 ALA A C 1
ATOM 452 O O . ALA A 1 66 ? 4.105 -4.209 25.343 1.00 72.50 66 ALA A O 1
ATOM 453 N N . ALA A 1 67 ? 4.486 -4.188 23.128 1.00 67.25 67 ALA A N 1
ATOM 454 C CA . ALA A 1 67 ? 3.174 -3.653 22.769 1.00 67.25 67 ALA A CA 1
ATOM 455 C C . ALA A 1 67 ? 2.034 -4.582 23.210 1.00 67.25 67 ALA A C 1
ATOM 457 O O . ALA A 1 67 ? 1.013 -4.125 23.726 1.00 67.25 67 ALA A O 1
ATOM 458 N N . LEU A 1 68 ? 2.214 -5.892 23.042 1.00 75.88 68 LEU A N 1
ATOM 459 C CA . LEU A 1 68 ? 1.204 -6.866 23.429 1.00 75.88 68 LEU A CA 1
ATOM 460 C C . LEU A 1 68 ? 1.085 -6.985 24.955 1.00 75.88 68 LEU A C 1
ATOM 462 O O . LEU A 1 68 ? -0.031 -7.022 25.471 1.00 75.88 68 LEU A O 1
ATOM 466 N N . LYS A 1 69 ? 2.204 -6.938 25.687 1.00 76.50 69 LYS A N 1
ATOM 467 C CA . LYS A 1 69 ? 2.200 -6.864 27.155 1.00 76.50 69 LYS A CA 1
ATOM 468 C C . LYS A 1 69 ? 1.421 -5.647 27.661 1.00 76.50 69 LYS A C 1
ATOM 470 O O . LYS A 1 69 ? 0.617 -5.796 28.575 1.00 76.50 69 LYS A O 1
ATOM 475 N N . THR A 1 70 ? 1.622 -4.475 27.055 1.00 77.31 70 THR A N 1
ATOM 476 C CA . THR A 1 70 ? 0.858 -3.263 27.395 1.00 77.31 70 THR A CA 1
ATOM 477 C C . THR A 1 70 ? -0.640 -3.473 27.182 1.00 77.31 70 THR A C 1
ATOM 479 O O . THR A 1 70 ? -1.416 -3.229 28.099 1.00 77.31 70 THR A O 1
ATOM 482 N N . LYS A 1 71 ? -1.048 -4.020 26.029 1.00 72.31 71 LYS A N 1
ATOM 483 C CA . LYS A 1 71 ? -2.468 -4.296 25.746 1.00 72.31 71 LYS A CA 1
ATOM 484 C C . LYS A 1 71 ? -3.093 -5.316 26.700 1.00 72.31 71 LYS A C 1
ATOM 486 O O . LYS A 1 71 ? -4.250 -5.167 27.078 1.00 72.31 71 LYS A O 1
ATOM 491 N N . LEU A 1 72 ? -2.356 -6.359 27.090 1.00 77.31 72 LEU A N 1
ATOM 492 C CA . LEU A 1 72 ? -2.841 -7.330 28.078 1.00 77.31 72 LEU A CA 1
ATOM 493 C C . LEU A 1 72 ? -3.060 -6.679 29.449 1.00 77.31 72 LEU A C 1
ATOM 495 O O . LEU A 1 72 ? -4.032 -7.005 30.127 1.00 77.31 72 LEU A O 1
ATOM 499 N N . GLU A 1 73 ? -2.185 -5.754 29.847 1.00 78.81 73 GLU A N 1
ATOM 500 C CA . GLU A 1 73 ? -2.334 -5.015 31.102 1.00 78.81 73 GLU A CA 1
ATOM 501 C C . GLU A 1 73 ? -3.519 -4.038 31.055 1.00 78.81 73 GLU A C 1
ATOM 503 O O . GLU A 1 73 ? -4.298 -3.987 32.004 1.00 78.81 73 GLU A O 1
ATOM 508 N N . GLU A 1 74 ? -3.723 -3.335 29.936 1.00 77.06 74 GLU A N 1
ATOM 509 C CA . GLU A 1 74 ? -4.911 -2.496 29.708 1.00 77.06 74 GLU A CA 1
ATOM 510 C C . GLU A 1 74 ? -6.205 -3.318 29.825 1.00 77.06 74 GLU A C 1
ATOM 512 O O . GLU A 1 74 ? -7.092 -2.976 30.608 1.00 77.06 74 GLU A O 1
ATOM 517 N N . LEU A 1 75 ? -6.277 -4.469 29.144 1.00 76.81 75 LEU A N 1
ATOM 518 C CA . LEU A 1 75 ? -7.430 -5.374 29.227 1.00 76.81 75 LEU A CA 1
ATOM 519 C C . LEU A 1 75 ? -7.663 -5.892 30.650 1.00 76.81 75 LEU A C 1
ATOM 521 O O . LEU A 1 75 ? -8.805 -6.020 31.097 1.00 76.81 75 LEU A O 1
ATOM 525 N N . ARG A 1 76 ? -6.591 -6.184 31.391 1.00 79.69 76 ARG A N 1
ATOM 526 C CA . ARG A 1 76 ? -6.694 -6.608 32.790 1.00 79.69 76 ARG A CA 1
ATOM 527 C C . ARG A 1 76 ? -7.301 -5.509 33.662 1.00 79.69 76 ARG A C 1
ATOM 529 O O . ARG A 1 76 ? -8.149 -5.807 34.505 1.00 79.69 76 ARG A O 1
ATOM 536 N N . GLN A 1 77 ? -6.896 -4.258 33.455 1.00 81.12 77 GLN A N 1
ATOM 537 C CA . GLN A 1 77 ? -7.438 -3.109 34.182 1.00 81.12 77 GLN A CA 1
ATOM 538 C C . GLN A 1 77 ? -8.918 -2.875 33.857 1.00 81.12 77 GLN A C 1
ATOM 540 O O . GLN A 1 77 ? -9.710 -2.647 34.774 1.00 81.12 77 GLN A O 1
ATOM 545 N N . GLU A 1 78 ? -9.318 -3.011 32.590 1.00 76.94 78 GLU A N 1
ATOM 546 C CA . GLU A 1 78 ? -10.726 -2.920 32.180 1.00 76.94 78 GLU A CA 1
ATOM 547 C C . GLU A 1 78 ? -11.596 -3.985 32.864 1.00 76.94 78 GLU A C 1
ATOM 549 O O . GLU A 1 78 ? -12.663 -3.672 33.402 1.00 76.94 78 GLU A O 1
ATOM 554 N N . VAL A 1 79 ? -11.126 -5.237 32.922 1.00 78.81 79 VAL A N 1
ATOM 555 C CA . VAL A 1 79 ? -11.844 -6.332 33.599 1.00 78.81 79 VAL A CA 1
ATOM 556 C C . VAL A 1 79 ? -12.014 -6.065 35.091 1.00 78.81 79 VAL A C 1
ATOM 558 O O . VAL A 1 79 ? -13.100 -6.284 35.634 1.00 78.81 79 VAL A O 1
ATOM 561 N N . GLU A 1 80 ? -10.969 -5.597 35.772 1.00 81.31 80 GLU A N 1
ATOM 562 C CA . GLU A 1 80 ? -11.062 -5.274 37.199 1.00 81.31 80 GLU A CA 1
ATOM 563 C C . GLU A 1 80 ? -12.009 -4.091 37.456 1.00 81.31 80 GLU A C 1
ATOM 565 O O . GLU A 1 80 ? -12.808 -4.134 38.397 1.00 81.31 80 GLU A O 1
ATOM 570 N N . GLY A 1 81 ? -12.022 -3.087 36.572 1.00 80.00 81 GLY A N 1
ATOM 571 C CA . GLY A 1 81 ? -13.006 -2.001 36.609 1.00 80.00 81 GLY A CA 1
ATOM 572 C C . GLY A 1 81 ? -14.450 -2.501 36.476 1.00 80.00 81 GLY A C 1
ATOM 573 O O . GLY A 1 81 ? -15.336 -2.095 37.239 1.00 80.00 81 GLY A O 1
ATOM 574 N N . LEU A 1 82 ? -14.699 -3.445 35.564 1.00 77.75 82 LEU A N 1
ATOM 575 C CA . LEU A 1 82 ? -16.021 -4.055 35.383 1.00 77.75 82 LEU A CA 1
ATOM 576 C C . LEU A 1 82 ? -16.464 -4.873 36.606 1.00 77.75 82 LEU A C 1
ATOM 578 O O . LEU A 1 82 ? -17.624 -4.773 37.017 1.00 77.75 82 LEU A O 1
ATOM 582 N N . LYS A 1 83 ? -15.555 -5.627 37.242 1.00 78.19 83 LYS A N 1
ATOM 583 C CA . LYS A 1 83 ? -15.854 -6.369 38.484 1.00 78.19 83 LYS A CA 1
ATOM 584 C C . LYS A 1 83 ? -16.271 -5.436 39.623 1.00 78.19 83 LYS A C 1
ATOM 586 O O . LYS A 1 83 ? -17.249 -5.717 40.316 1.00 78.19 83 LYS A O 1
ATOM 591 N N . GLN A 1 84 ? -15.568 -4.315 39.800 1.00 79.00 84 GLN A N 1
ATOM 592 C CA . GLN A 1 84 ? -15.891 -3.328 40.839 1.00 79.00 84 GLN A CA 1
ATOM 593 C C . GLN A 1 84 ? -17.243 -2.645 40.587 1.00 79.00 84 GLN A C 1
ATOM 595 O O . GLN A 1 84 ? -18.017 -2.441 41.523 1.00 79.00 84 GLN A O 1
ATOM 600 N N . SER A 1 85 ? -17.561 -2.371 39.320 1.00 74.75 85 SER A N 1
ATOM 601 C CA . SER A 1 85 ? -18.831 -1.762 38.904 1.00 74.75 85 SER A CA 1
ATOM 602 C C . SER A 1 85 ? -20.025 -2.709 39.105 1.00 74.75 85 SER A C 1
ATOM 604 O O . SER A 1 85 ? -21.093 -2.288 39.549 1.00 74.75 85 SER A O 1
ATOM 606 N N . GLY A 1 86 ? -19.845 -4.007 38.836 1.00 58.66 86 GLY A N 1
ATOM 607 C CA . GLY A 1 86 ? -20.886 -5.029 39.001 1.00 58.66 86 GLY A CA 1
ATOM 608 C C . GLY A 1 86 ? -21.244 -5.340 40.461 1.00 58.66 86 GLY A C 1
ATOM 609 O O . GLY A 1 86 ? -22.382 -5.709 40.747 1.00 58.66 86 GLY A O 1
ATOM 610 N N . LEU A 1 87 ? -20.315 -5.139 41.402 1.00 54.81 87 LEU A N 1
ATOM 611 C CA . LEU A 1 87 ? -20.543 -5.368 42.837 1.00 54.81 87 LEU A CA 1
ATOM 612 C C . LEU A 1 87 ? -21.321 -4.233 43.536 1.00 54.81 87 LEU A C 1
ATOM 614 O O . LEU A 1 87 ? -21.873 -4.459 44.611 1.00 54.81 87 LEU A O 1
ATOM 618 N N . GLN A 1 88 ? -21.440 -3.043 42.932 1.00 51.78 88 GLN A N 1
ATOM 619 C CA . GLN A 1 88 ? -22.240 -1.928 43.476 1.00 51.78 88 GLN A CA 1
ATOM 620 C C . GLN A 1 88 ? -23.722 -1.937 43.052 1.00 51.78 88 GLN A C 1
ATOM 622 O O . GLN A 1 88 ? -24.505 -1.134 43.555 1.00 51.78 88 GLN A O 1
ATOM 627 N N . GLY A 1 89 ? -24.151 -2.870 42.192 1.00 45.69 89 GLY A N 1
ATOM 628 C CA . GLY A 1 89 ? -25.553 -3.000 41.758 1.00 45.69 89 GLY A CA 1
ATOM 629 C C . GLY A 1 89 ? -26.469 -3.794 42.705 1.00 45.69 89 GLY A C 1
ATOM 630 O O . GLY A 1 89 ? -27.660 -3.948 42.434 1.00 45.69 89 GLY A O 1
ATOM 631 N N . GLY A 1 90 ? -25.937 -4.323 43.810 1.00 45.78 90 GLY A N 1
ATOM 632 C CA . GLY A 1 90 ? -26.643 -5.230 44.716 1.00 45.78 90 GLY A CA 1
ATOM 633 C C . GLY A 1 90 ? -27.342 -4.545 45.891 1.00 45.78 90 GLY A C 1
ATOM 634 O O . GLY A 1 90 ? -26.863 -4.625 47.015 1.00 45.78 90 GLY A O 1
ATOM 635 N N . GLY A 1 91 ? -28.516 -3.959 45.647 1.00 45.06 91 GLY A N 1
ATOM 636 C CA . GLY A 1 91 ? -29.588 -3.873 46.646 1.00 45.06 91 GLY A CA 1
ATOM 637 C C . GLY A 1 91 ? -29.589 -2.674 47.601 1.00 45.06 91 GLY A C 1
ATOM 638 O O . GLY A 1 91 ? -28.983 -2.687 48.665 1.00 45.06 91 GLY A O 1
ATOM 639 N N . THR A 1 92 ? -30.459 -1.705 47.321 1.00 36.44 92 THR A N 1
ATOM 640 C CA . THR A 1 92 ? -31.391 -1.173 48.333 1.00 36.44 92 THR A CA 1
ATOM 641 C C . THR A 1 92 ? -32.615 -0.577 47.638 1.00 36.44 92 THR A C 1
ATOM 643 O O . THR A 1 92 ? -32.511 0.219 46.711 1.00 36.44 92 THR A O 1
ATOM 646 N N . SER A 1 93 ? -33.793 -1.028 48.071 1.00 43.81 93 SER A N 1
ATOM 647 C CA . SER A 1 93 ? -35.105 -0.540 47.635 1.00 43.81 93 SER A CA 1
ATOM 648 C C . SER A 1 93 ? -35.319 0.950 47.954 1.00 43.81 93 SER A C 1
ATOM 650 O O . SER A 1 93 ? -34.692 1.478 48.877 1.00 43.81 93 SER A O 1
ATOM 652 N N . PRO A 1 94 ? -36.229 1.631 47.231 1.00 44.81 94 PRO A N 1
ATOM 653 C CA . PRO A 1 94 ? -36.350 3.081 47.259 1.00 44.81 94 PRO A CA 1
ATOM 654 C C . PRO A 1 94 ? -37.031 3.562 48.544 1.00 44.81 94 PRO A C 1
ATOM 656 O O . PRO A 1 94 ? -38.198 3.268 48.803 1.00 44.81 94 PRO A O 1
ATOM 659 N N . ARG A 1 95 ? -36.309 4.356 49.340 1.00 39.50 95 ARG A N 1
ATOM 660 C CA . ARG A 1 95 ? -36.920 5.235 50.340 1.00 39.50 95 ARG A CA 1
ATOM 661 C C . ARG A 1 95 ? -37.381 6.504 49.634 1.00 39.50 95 ARG A C 1
ATOM 663 O O . ARG A 1 95 ? -36.578 7.244 49.077 1.00 39.50 95 ARG A O 1
ATOM 670 N N . THR A 1 96 ? -38.683 6.734 49.694 1.00 49.72 96 THR A N 1
ATOM 671 C CA . THR A 1 96 ? -39.367 7.994 49.413 1.00 49.72 96 THR A CA 1
ATOM 672 C C . THR A 1 96 ? -38.657 9.134 50.147 1.00 49.72 96 THR A C 1
ATOM 674 O O . THR A 1 96 ? -38.750 9.244 51.368 1.00 49.72 96 THR A O 1
ATOM 677 N N . ALA A 1 97 ? -37.927 9.966 49.406 1.00 41.59 97 ALA A N 1
ATOM 678 C CA . ALA A 1 97 ? -37.349 11.204 49.904 1.00 41.59 97 ALA A CA 1
ATOM 679 C C . ALA A 1 97 ? -37.913 12.369 49.088 1.00 41.59 97 ALA A C 1
ATOM 681 O O . ALA A 1 97 ? -37.774 12.451 47.870 1.00 41.59 97 ALA A O 1
ATOM 682 N N . THR A 1 98 ? -38.616 13.223 49.815 1.00 44.66 98 THR A N 1
ATOM 683 C CA . THR A 1 98 ? -39.221 14.491 49.432 1.00 44.66 98 THR A CA 1
ATOM 684 C C . THR A 1 98 ? -38.237 15.379 48.666 1.00 44.66 98 THR A C 1
ATOM 686 O O . THR A 1 98 ? -37.128 15.617 49.138 1.00 44.66 98 THR A O 1
ATOM 689 N N . VAL A 1 99 ? -38.657 15.899 47.511 1.00 41.47 99 VAL A N 1
ATOM 690 C CA . VAL A 1 99 ? -37.905 16.879 46.712 1.00 41.47 99 VAL A CA 1
ATOM 691 C C . VAL A 1 99 ? -38.188 18.289 47.248 1.00 41.47 99 VAL A C 1
ATOM 693 O O . VAL A 1 99 ? -39.346 18.711 47.209 1.00 41.47 99 VAL A O 1
ATOM 696 N N . PRO A 1 100 ? -37.187 19.058 47.716 1.00 45.69 100 PRO A N 1
ATOM 697 C CA . PRO A 1 100 ? -37.268 20.508 47.731 1.00 45.69 100 PRO A CA 1
ATOM 698 C C . PRO A 1 100 ? -36.894 21.049 46.346 1.00 45.69 100 PRO A C 1
ATOM 700 O O . PRO A 1 100 ? -35.915 20.635 45.727 1.00 45.69 100 PRO A O 1
ATOM 703 N N . ALA A 1 101 ? -37.704 21.981 45.858 1.00 52.97 101 ALA A N 1
ATOM 704 C CA . ALA A 1 101 ? -37.481 22.695 44.615 1.00 52.97 101 ALA A CA 1
ATOM 705 C C . ALA A 1 101 ? -36.329 23.702 44.758 1.00 52.97 101 ALA A C 1
ATOM 707 O O . ALA A 1 101 ? -36.540 24.754 45.350 1.00 52.97 101 ALA A O 1
ATOM 708 N N . THR A 1 102 ? -35.162 23.426 44.162 1.00 46.94 102 THR A N 1
ATOM 709 C CA . THR A 1 102 ? -34.174 24.466 43.820 1.00 46.94 102 THR A CA 1
ATOM 710 C C . THR A 1 102 ? -33.222 23.992 42.717 1.00 46.94 102 THR A C 1
ATOM 712 O O . THR A 1 102 ? -32.588 22.952 42.858 1.00 46.94 102 THR A O 1
ATOM 715 N N . GLY A 1 103 ? -33.052 24.810 41.673 1.00 42.91 103 GLY A N 1
ATOM 716 C CA . GLY A 1 103 ? -31.864 24.792 40.812 1.00 42.91 103 GLY A CA 1
ATOM 717 C C . GLY A 1 103 ? -32.114 24.378 39.364 1.00 42.91 103 GLY A C 1
ATOM 718 O O . GLY A 1 103 ? -32.057 23.203 39.026 1.00 42.91 103 GLY A O 1
ATOM 719 N N . SER A 1 104 ? -32.312 25.371 38.495 1.00 49.12 104 SER A N 1
ATOM 720 C CA . SER A 1 104 ? -32.201 25.235 37.039 1.00 49.12 104 SER A CA 1
ATOM 721 C C . SER A 1 104 ? -30.731 24.959 36.679 1.00 49.12 104 SER A C 1
ATOM 723 O O . SER A 1 104 ? -29.957 25.879 36.423 1.00 49.12 104 SER A O 1
ATOM 725 N N . GLY A 1 105 ? -30.313 23.698 36.792 1.00 46.00 105 GLY A N 1
ATOM 726 C CA . GLY A 1 105 ? -29.002 23.217 36.365 1.00 46.00 105 GLY A CA 1
ATOM 727 C C . GLY A 1 105 ? -29.029 22.890 34.876 1.00 46.00 105 GLY A C 1
ATOM 728 O O . GLY A 1 105 ? -29.934 22.197 34.415 1.00 46.00 105 GLY A O 1
ATOM 729 N N . ALA A 1 106 ? -28.060 23.419 34.129 1.00 57.56 106 ALA A N 1
ATOM 730 C CA . ALA A 1 106 ? -27.885 23.154 32.705 1.00 57.56 106 ALA A CA 1
ATOM 731 C C . ALA A 1 106 ? -27.873 21.638 32.409 1.00 57.56 106 ALA A C 1
ATOM 733 O O . ALA A 1 106 ? -27.352 20.868 33.222 1.00 57.56 106 ALA A O 1
ATOM 734 N N . PRO A 1 107 ? -28.439 21.198 31.268 1.00 62.84 107 PRO A N 1
ATOM 735 C CA . PRO A 1 107 ? -28.492 19.784 30.922 1.00 62.84 107 PRO A CA 1
ATOM 736 C C . PRO A 1 107 ? -27.077 19.182 30.873 1.00 62.84 107 PRO A C 1
ATOM 738 O O . PRO A 1 107 ? -26.149 19.857 30.417 1.00 62.84 107 PRO A O 1
ATOM 741 N N . PRO A 1 108 ? -26.893 17.929 31.330 1.00 54.34 108 PRO A N 1
ATOM 742 C CA . PRO A 1 108 ? -25.615 17.240 31.212 1.00 54.34 108 PRO A CA 1
ATOM 743 C C . PRO A 1 108 ? -25.201 17.198 29.738 1.00 54.34 108 PRO A C 1
ATOM 745 O O . PRO A 1 108 ? -26.003 16.844 28.871 1.00 54.34 108 PRO A O 1
ATOM 748 N N . ALA A 1 109 ? -23.962 17.607 29.460 1.00 57.00 109 ALA A N 1
ATOM 749 C CA . ALA A 1 109 ? -23.403 17.579 28.117 1.00 57.00 109 ALA A CA 1
ATOM 750 C C . ALA A 1 109 ? -23.518 16.157 27.551 1.00 57.00 109 ALA A C 1
ATOM 752 O O . ALA A 1 109 ? -23.134 15.189 28.211 1.00 57.00 109 ALA A O 1
ATOM 753 N N . ALA A 1 110 ? -24.081 16.041 26.347 1.00 55.75 110 ALA A N 1
ATOM 754 C CA . ALA A 1 110 ? -24.159 14.770 25.644 1.00 55.75 110 ALA A CA 1
ATOM 755 C C . ALA A 1 110 ? -22.746 14.172 25.508 1.00 55.75 110 ALA A C 1
ATOM 757 O O . ALA A 1 110 ? -21.800 14.931 25.273 1.00 55.75 110 ALA A O 1
ATOM 758 N N . PRO A 1 111 ? -22.581 12.846 25.660 1.00 49.88 111 PRO A N 1
ATOM 759 C CA . PRO A 1 111 ? -21.288 12.203 25.480 1.00 49.88 111 PRO A CA 1
ATOM 760 C C . PRO A 1 111 ? -20.759 12.529 24.083 1.00 49.88 111 PRO A C 1
ATOM 762 O O . PRO A 1 111 ? -21.405 12.241 23.075 1.00 49.88 111 PRO A O 1
ATOM 765 N N . THR A 1 112 ? -19.600 13.180 24.033 1.00 53.47 112 THR A N 1
ATOM 766 C CA . THR A 1 112 ? -18.916 13.508 22.787 1.00 53.47 112 THR A CA 1
ATOM 767 C C . THR A 1 112 ? -18.573 12.199 22.085 1.00 53.47 112 THR A C 1
ATOM 769 O O . THR A 1 112 ? -17.907 11.344 22.670 1.00 53.47 112 THR A O 1
ATOM 772 N N . ALA A 1 113 ? -19.054 12.017 20.854 1.00 56.38 113 ALA A N 1
ATOM 773 C CA . ALA A 1 113 ? -18.689 10.858 20.049 1.00 56.38 113 ALA A CA 1
ATOM 774 C C . ALA A 1 113 ? -17.153 10.765 19.938 1.00 56.38 113 ALA A C 1
ATOM 776 O O . ALA A 1 113 ? -16.496 11.809 19.857 1.00 56.38 113 ALA A O 1
ATOM 777 N N . PRO A 1 114 ? -16.568 9.554 19.946 1.00 60.47 114 PRO A N 1
ATOM 778 C CA . PRO A 1 114 ? -15.128 9.394 19.801 1.00 60.47 114 PRO A CA 1
ATOM 779 C C . PRO A 1 114 ? -14.661 10.047 18.496 1.00 60.47 114 PRO A C 1
ATOM 781 O O . PRO A 1 114 ? -15.164 9.747 17.412 1.00 60.47 114 PRO A O 1
ATOM 784 N N . THR A 1 115 ? -13.705 10.968 18.608 1.00 68.31 115 THR A N 1
ATOM 785 C CA . THR A 1 115 ? -13.089 11.617 17.452 1.00 68.31 115 THR A CA 1
ATOM 786 C C . THR A 1 115 ? -12.237 10.592 16.710 1.00 68.31 115 THR A C 1
ATOM 788 O O . THR A 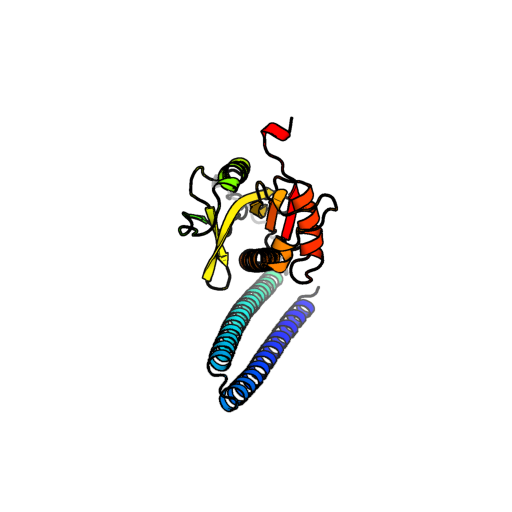1 115 ? -11.321 10.009 17.285 1.00 68.31 115 THR A O 1
ATOM 791 N N . PHE A 1 116 ? -12.535 10.367 15.431 1.00 80.94 116 PHE A N 1
ATOM 792 C CA . PHE A 1 116 ? -11.682 9.574 14.553 1.00 80.94 116 PHE A CA 1
ATOM 793 C C . PHE A 1 116 ? -10.397 10.351 14.252 1.00 80.94 116 PHE A C 1
ATOM 795 O O . PHE A 1 116 ? -10.464 11.461 13.722 1.00 80.94 116 PHE A O 1
ATOM 802 N N . THR A 1 117 ? -9.247 9.765 14.577 1.00 85.69 117 THR A N 1
ATOM 803 C CA . THR A 1 117 ? -7.931 10.356 14.312 1.00 85.69 117 THR A CA 1
ATOM 804 C C . THR A 1 117 ? -7.289 9.620 13.137 1.00 85.69 117 THR A C 1
ATOM 806 O O . THR A 1 117 ? -6.998 8.431 13.286 1.00 85.69 117 THR A O 1
ATOM 809 N N . PRO A 1 118 ? -7.063 10.287 11.989 1.00 89.25 118 PRO A N 1
ATOM 810 C CA . PRO A 1 118 ? -6.319 9.708 10.875 1.00 89.25 118 PRO A CA 1
ATOM 811 C C . PRO A 1 118 ? -4.912 9.313 11.314 1.00 89.25 118 PRO A C 1
ATOM 813 O O . PRO A 1 118 ? -4.302 9.982 12.153 1.00 89.25 118 PRO A O 1
ATOM 816 N N . ALA A 1 119 ? -4.385 8.230 10.757 1.00 87.94 119 ALA A N 1
ATOM 817 C CA . ALA A 1 119 ? -3.125 7.665 11.228 1.00 87.94 119 ALA A CA 1
ATOM 818 C C . ALA A 1 119 ? -1.875 8.225 10.518 1.00 87.94 119 ALA A C 1
ATOM 820 O O . ALA A 1 119 ? -0.770 7.709 10.704 1.00 87.94 119 ALA A O 1
ATOM 821 N N . GLY A 1 120 ? -2.031 9.283 9.727 1.00 93.88 120 GLY A N 1
ATOM 822 C CA . GLY A 1 120 ? -0.964 9.974 9.018 1.00 93.88 120 GLY A CA 1
ATOM 823 C C . GLY A 1 120 ? -1.152 11.490 8.972 1.00 93.88 120 GLY A C 1
ATOM 824 O O . GLY A 1 120 ? -2.077 12.059 9.554 1.00 93.88 120 GLY A O 1
ATOM 825 N N . THR A 1 121 ? -0.233 12.159 8.284 1.00 95.75 121 THR A N 1
ATOM 826 C CA . THR A 1 121 ? -0.241 13.612 8.087 1.00 95.75 121 THR A CA 1
ATOM 827 C C . THR A 1 121 ? 0.180 13.959 6.667 1.00 95.75 121 THR A C 1
ATOM 829 O O . THR A 1 121 ? 0.936 13.234 6.029 1.00 95.75 121 THR A O 1
ATOM 832 N N . TRP A 1 122 ? -0.289 15.094 6.158 1.00 95.94 122 TRP A N 1
ATOM 833 C CA . TRP A 1 122 ? 0.195 15.619 4.884 1.00 95.94 122 TRP A CA 1
ATOM 834 C C . TRP A 1 122 ? 1.569 16.255 5.069 1.00 95.94 122 TRP A C 1
ATOM 836 O O . TRP A 1 122 ? 1.738 17.140 5.911 1.00 95.94 122 TRP A O 1
ATOM 846 N N . ALA A 1 123 ? 2.546 15.810 4.285 1.00 95.50 123 ALA A N 1
ATOM 847 C CA . ALA A 1 123 ? 3.913 16.310 4.340 1.00 95.50 123 ALA A CA 1
ATOM 848 C C . ALA A 1 123 ? 4.558 16.298 2.950 1.00 95.50 123 ALA A C 1
ATOM 850 O O . ALA A 1 123 ? 4.093 15.627 2.033 1.00 95.50 123 ALA A O 1
ATOM 851 N N . THR A 1 124 ? 5.641 17.053 2.787 1.00 92.38 124 THR A N 1
ATOM 852 C CA . THR A 1 124 ? 6.428 17.021 1.552 1.00 92.38 124 THR A CA 1
ATOM 853 C C . THR A 1 124 ? 7.271 15.742 1.527 1.00 92.38 124 THR A C 1
ATOM 855 O O . THR A 1 124 ? 8.079 15.544 2.446 1.00 92.38 124 THR A O 1
ATOM 858 N N . PRO A 1 125 ? 7.128 14.879 0.507 1.00 89.12 125 PRO A N 1
ATOM 859 C CA . PRO A 1 125 ? 7.931 13.677 0.384 1.00 89.12 125 PRO A CA 1
ATOM 860 C C . PRO A 1 125 ? 9.402 14.031 0.124 1.00 89.12 125 PRO A C 1
ATOM 862 O O . PRO A 1 125 ? 9.713 15.081 -0.449 1.00 89.12 125 PRO A O 1
ATOM 865 N N . PRO A 1 126 ? 10.355 13.164 0.512 1.00 86.50 126 PRO A N 1
ATOM 866 C CA . PRO A 1 126 ? 11.734 13.326 0.079 1.00 86.50 126 PRO A CA 1
ATOM 867 C C . PRO A 1 126 ? 11.782 13.306 -1.450 1.00 86.50 126 PRO A C 1
ATOM 869 O O . PRO A 1 126 ? 11.073 12.526 -2.085 1.00 86.50 126 PRO A O 1
ATOM 872 N N . LYS A 1 127 ? 12.644 14.143 -2.042 1.00 78.31 127 LYS A N 1
ATOM 873 C CA . LYS A 1 127 ? 12.786 14.235 -3.499 1.00 78.31 127 LYS A CA 1
ATOM 874 C C . LYS A 1 127 ? 13.031 12.844 -4.086 1.00 78.31 127 LYS A C 1
ATOM 876 O O . LYS A 1 127 ? 14.103 12.263 -3.900 1.00 78.31 127 LYS A O 1
ATOM 881 N N . ARG A 1 128 ? 12.033 12.313 -4.791 1.00 70.38 128 ARG A N 1
ATOM 882 C CA . ARG A 1 128 ? 12.114 10.992 -5.406 1.00 70.38 128 ARG A CA 1
ATOM 883 C C . ARG A 1 128 ? 13.077 11.083 -6.595 1.00 70.38 128 ARG A C 1
ATOM 885 O O . ARG A 1 128 ? 12.961 11.969 -7.437 1.00 70.38 128 ARG A O 1
ATOM 892 N N . SER A 1 129 ? 14.077 10.202 -6.648 1.00 54.53 129 SER A N 1
ATOM 893 C CA . SER A 1 129 ? 14.992 10.096 -7.803 1.00 54.53 129 SER A CA 1
ATOM 894 C C . SER A 1 129 ? 14.325 9.413 -9.002 1.00 54.53 129 SER A C 1
ATOM 896 O O . SER A 1 129 ? 14.839 9.471 -10.115 1.00 54.53 129 SER A O 1
ATOM 898 N N . PHE A 1 130 ? 13.189 8.761 -8.745 1.00 51.25 130 PHE A N 1
ATOM 899 C CA . PHE A 1 130 ? 12.380 7.996 -9.680 1.00 51.25 130 PHE A CA 1
ATOM 900 C C . PHE A 1 130 ? 10.913 8.370 -9.461 1.00 51.25 130 PHE A C 1
ATOM 902 O O . PHE A 1 130 ? 10.467 8.494 -8.325 1.00 51.25 130 PHE A O 1
ATOM 909 N N . GLY A 1 131 ? 10.196 8.584 -10.553 1.00 52.03 131 GLY A N 1
ATOM 910 C CA . GLY A 1 131 ? 8.917 9.285 -10.583 1.00 52.03 131 GLY A CA 1
ATOM 911 C C . GLY A 1 131 ? 8.915 10.049 -11.889 1.00 52.03 131 GLY A C 1
ATOM 912 O O . GLY A 1 131 ? 9.410 11.170 -11.974 1.00 52.03 131 GLY A O 1
ATOM 913 N N . ASN A 1 132 ? 8.556 9.351 -12.959 1.00 54.50 132 ASN A N 1
ATOM 914 C CA . ASN A 1 132 ? 8.525 9.973 -14.269 1.00 54.50 132 ASN A CA 1
ATOM 915 C C . ASN A 1 132 ? 7.378 11.004 -14.264 1.00 54.50 132 ASN A C 1
ATOM 917 O O . ASN A 1 132 ? 6.340 10.727 -13.661 1.00 54.50 132 ASN A O 1
ATOM 921 N N . PRO A 1 133 ? 7.493 12.134 -14.979 1.00 62.22 133 PRO A N 1
ATOM 922 C CA . PRO A 1 133 ? 6.417 13.122 -15.073 1.00 62.22 133 PRO A CA 1
ATOM 923 C C . PRO A 1 133 ? 5.100 12.555 -15.633 1.00 62.22 133 PRO A C 1
ATOM 925 O O . PRO A 1 133 ? 4.083 13.230 -15.551 1.00 62.22 133 PRO A O 1
ATOM 928 N N . PHE A 1 134 ? 5.086 11.327 -16.173 1.00 74.00 134 PHE A N 1
ATOM 929 C CA . PHE A 1 134 ? 3.883 10.712 -16.734 1.00 74.00 134 PHE A CA 1
ATOM 930 C C . PHE A 1 134 ? 2.811 10.330 -15.697 1.00 74.00 134 PHE A C 1
ATOM 932 O O . PHE A 1 134 ? 1.684 10.087 -16.109 1.00 74.00 134 PHE A O 1
ATOM 939 N N . ASN A 1 135 ? 3.122 10.241 -14.393 1.00 85.06 135 ASN A N 1
ATOM 940 C CA . ASN A 1 135 ? 2.127 9.902 -13.354 1.00 85.06 135 ASN A CA 1
ATOM 941 C C . ASN A 1 135 ? 1.577 11.133 -12.610 1.00 85.06 135 ASN A C 1
ATOM 943 O O . ASN A 1 135 ? 0.562 11.042 -11.933 1.00 85.06 135 ASN A O 1
ATOM 947 N N . ALA A 1 136 ? 2.233 12.291 -12.739 1.00 88.19 136 ALA A N 1
ATOM 948 C CA . ALA A 1 136 ? 1.995 13.437 -11.860 1.00 88.19 136 ALA A CA 1
ATOM 949 C C . ALA A 1 136 ? 0.565 13.997 -11.961 1.00 88.19 136 ALA A C 1
ATOM 951 O O . ALA A 1 136 ? -0.026 14.378 -10.956 1.00 88.19 136 ALA A O 1
ATOM 952 N N . GLU A 1 137 ? -0.001 14.029 -13.169 1.00 90.88 137 GLU A N 1
ATOM 953 C CA . GLU A 1 137 ? -1.372 14.505 -13.386 1.00 90.88 137 GLU A CA 1
ATOM 954 C C . GLU A 1 137 ? -2.404 13.591 -12.717 1.00 90.88 137 GLU A C 1
ATOM 956 O O . GLU A 1 137 ? -3.332 14.066 -12.065 1.00 90.88 137 GLU A O 1
ATOM 961 N N . TYR A 1 138 ? -2.201 12.276 -12.814 1.00 93.56 138 TYR A N 1
ATOM 962 C CA . TYR A 1 138 ? -3.086 11.299 -12.195 1.00 93.56 138 TYR A CA 1
ATOM 963 C C . TYR A 1 138 ? -2.940 11.288 -10.668 1.00 93.56 138 TYR A C 1
ATOM 965 O O . TYR A 1 138 ? -3.945 11.287 -9.964 1.00 93.56 138 TYR A O 1
ATOM 973 N N . GLU A 1 139 ? -1.711 11.360 -10.144 1.00 92.50 139 GLU A N 1
ATOM 974 C CA . GLU A 1 139 ? -1.435 11.509 -8.705 1.00 92.50 139 GLU A CA 1
ATOM 975 C C . GLU A 1 139 ? -2.146 12.744 -8.119 1.00 92.50 139 GLU A C 1
ATOM 977 O O . GLU A 1 139 ? -2.805 12.652 -7.080 1.00 92.50 139 GLU A O 1
ATOM 982 N N . GLU A 1 140 ? -2.074 13.893 -8.801 1.00 92.38 140 GLU A N 1
ATOM 983 C CA . GLU A 1 140 ? -2.746 15.122 -8.361 1.00 92.38 140 GLU A CA 1
ATOM 984 C C . GLU A 1 140 ? -4.274 14.998 -8.417 1.00 92.38 140 GLU A C 1
ATOM 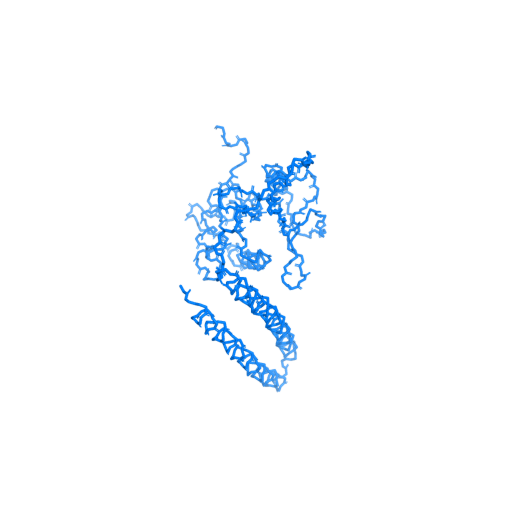986 O O . GLU A 1 140 ? -4.977 15.449 -7.502 1.00 92.38 140 GLU A O 1
ATOM 991 N N . TRP A 1 141 ? -4.810 14.343 -9.450 1.00 93.81 141 TRP A N 1
ATOM 992 C CA . TRP A 1 141 ? -6.238 14.057 -9.514 1.00 93.81 141 TRP A CA 1
ATOM 993 C C . TRP A 1 141 ? -6.690 13.149 -8.362 1.00 93.81 141 TRP A C 1
ATOM 995 O O . TRP A 1 141 ? -7.616 13.516 -7.637 1.00 93.81 141 TRP A O 1
ATOM 1005 N N . VAL A 1 142 ? -6.028 12.008 -8.134 1.00 95.00 142 VAL A N 1
ATOM 1006 C CA . VAL A 1 142 ? -6.372 11.076 -7.043 1.00 95.00 142 VAL A CA 1
ATOM 1007 C C . VAL A 1 142 ? -6.351 11.795 -5.694 1.00 95.00 142 VAL A C 1
ATOM 1009 O O . VAL A 1 142 ? -7.267 11.639 -4.882 1.00 95.00 142 VAL A O 1
ATOM 1012 N N . LYS A 1 143 ? -5.342 12.634 -5.461 1.00 94.56 143 LYS A N 1
ATOM 1013 C CA . LYS A 1 143 ? -5.212 13.434 -4.241 1.00 94.56 143 LYS A CA 1
ATOM 1014 C C . LYS A 1 143 ? -6.380 14.391 -4.042 1.00 94.56 143 LYS A C 1
ATOM 1016 O O . LYS A 1 143 ? -7.034 14.361 -2.996 1.00 94.56 143 LYS A O 1
ATOM 1021 N N . THR A 1 144 ? -6.670 15.219 -5.041 1.00 93.38 144 THR A N 1
ATOM 1022 C CA . THR A 1 144 ? -7.732 16.233 -4.952 1.00 93.38 144 THR A CA 1
ATOM 1023 C C . THR A 1 144 ? -9.132 15.612 -4.923 1.00 93.38 144 THR A C 1
ATOM 1025 O O . THR A 1 144 ? -9.980 16.068 -4.154 1.00 93.38 144 THR A O 1
ATOM 1028 N N . ALA A 1 145 ? -9.364 14.517 -5.654 1.00 93.00 145 ALA A N 1
ATOM 1029 C CA . ALA A 1 145 ? -10.622 13.764 -5.646 1.00 93.00 145 ALA A CA 1
ATOM 1030 C C . ALA A 1 145 ? -10.964 13.173 -4.267 1.00 93.00 145 ALA A C 1
ATOM 1032 O O . ALA A 1 145 ? -12.138 12.995 -3.943 1.00 93.00 145 ALA A O 1
ATOM 1033 N N . ASN A 1 146 ? -9.953 12.911 -3.435 1.00 93.88 146 ASN A N 1
ATOM 1034 C CA . ASN A 1 146 ? -10.116 12.400 -2.073 1.00 93.88 146 ASN A CA 1
ATOM 1035 C C . ASN A 1 146 ? -9.985 13.494 -0.991 1.00 93.88 146 ASN A C 1
ATOM 1037 O O . ASN A 1 146 ? -9.846 13.193 0.194 1.00 93.88 146 ASN A O 1
ATOM 1041 N N . GLY A 1 147 ? -10.051 14.776 -1.374 1.00 90.56 147 GLY A N 1
ATOM 1042 C CA . GLY A 1 147 ? -10.020 15.902 -0.434 1.00 90.56 147 GLY A CA 1
ATOM 1043 C C . GLY A 1 147 ? -8.637 16.202 0.154 1.00 90.56 147 GLY A C 1
ATOM 1044 O O . GLY A 1 147 ? -8.543 16.865 1.190 1.00 90.56 147 GLY A O 1
ATOM 1045 N N . GLY A 1 148 ? -7.569 15.711 -0.479 1.00 91.94 148 GLY A N 1
ATOM 1046 C CA . GLY A 1 148 ? -6.195 16.072 -0.147 1.00 91.94 148 GLY A CA 1
ATOM 1047 C C . GLY A 1 148 ? -5.839 17.515 -0.542 1.00 91.94 148 GLY A C 1
ATOM 1048 O O . GLY A 1 148 ? -6.537 18.138 -1.347 1.00 91.94 148 GLY A O 1
ATOM 1049 N N . PRO A 1 149 ? -4.760 18.079 0.029 1.00 91.19 149 PRO A N 1
ATOM 1050 C CA . PRO A 1 149 ? -4.247 19.390 -0.348 1.00 91.19 149 PRO A CA 1
ATOM 1051 C C . PRO A 1 149 ? -3.654 19.356 -1.761 1.00 91.19 149 PRO A C 1
ATOM 1053 O O . PRO A 1 149 ? -3.022 18.379 -2.139 1.00 91.19 149 PRO A O 1
ATOM 1056 N N . ALA A 1 150 ? -3.803 20.439 -2.521 1.00 85.50 150 ALA A N 1
ATOM 1057 C CA . ALA A 1 150 ? -3.141 20.572 -3.818 1.00 85.50 150 ALA A CA 1
ATOM 1058 C C . ALA A 1 150 ? -1.610 20.708 -3.680 1.00 85.50 150 ALA A C 1
ATOM 1060 O O . ALA A 1 150 ? -1.107 21.196 -2.658 1.00 85.50 150 ALA A O 1
ATOM 1061 N N . GLY A 1 151 ? -0.881 20.359 -4.742 1.00 86.25 151 GLY A N 1
ATOM 1062 C CA . GLY A 1 151 ? 0.573 20.539 -4.849 1.00 86.25 151 GLY A CA 1
ATOM 1063 C C . GLY A 1 151 ? 1.395 19.382 -4.276 1.00 86.25 151 GLY A C 1
ATOM 1064 O O . GLY A 1 151 ? 0.914 18.266 -4.139 1.00 86.25 151 GLY A O 1
ATOM 1065 N N . ASP A 1 152 ? 2.655 19.632 -3.918 1.00 86.44 152 ASP A N 1
ATOM 1066 C CA . ASP A 1 152 ? 3.660 18.578 -3.667 1.00 86.44 152 ASP A CA 1
ATOM 1067 C C . ASP A 1 152 ? 3.510 17.819 -2.330 1.00 86.44 152 ASP A C 1
ATOM 1069 O O . ASP A 1 152 ? 4.461 17.196 -1.857 1.00 86.44 152 ASP A O 1
ATOM 1073 N N . LEU A 1 153 ? 2.362 17.909 -1.657 1.00 92.56 153 LEU A N 1
ATOM 1074 C CA . LEU A 1 153 ? 2.124 17.171 -0.419 1.00 92.56 153 LEU A CA 1
ATOM 1075 C C . LEU A 1 153 ? 1.606 15.766 -0.715 1.00 92.56 153 LEU A C 1
ATOM 1077 O O . LEU A 1 153 ? 0.743 15.569 -1.565 1.00 92.56 153 LEU A O 1
ATOM 1081 N N . GLU A 1 154 ? 2.095 14.810 0.061 1.00 94.38 154 GLU A N 1
ATOM 1082 C CA . GLU A 1 154 ? 1.654 13.421 0.061 1.00 94.38 154 GLU A CA 1
ATOM 1083 C C . GLU A 1 154 ? 1.251 13.014 1.477 1.00 94.38 154 GLU A C 1
ATOM 1085 O O . GLU A 1 154 ? 1.676 13.618 2.473 1.00 94.38 154 GLU A O 1
ATOM 1090 N N . TYR A 1 155 ? 0.413 11.987 1.576 1.00 96.75 155 TYR A N 1
ATOM 1091 C CA . TYR A 1 155 ? -0.055 11.480 2.851 1.00 96.75 155 TYR A CA 1
ATOM 1092 C C . TYR A 1 155 ? 0.986 10.534 3.454 1.00 96.75 155 TYR A C 1
ATOM 1094 O O . TYR A 1 155 ? 1.261 9.444 2.949 1.00 96.75 155 TYR A O 1
ATOM 1102 N N . GLN A 1 156 ? 1.603 10.979 4.544 1.00 96.81 156 GLN A N 1
ATOM 1103 C CA . GLN A 1 156 ? 2.665 10.280 5.246 1.00 96.81 156 GLN A CA 1
ATOM 1104 C C . GLN A 1 156 ? 2.095 9.434 6.381 1.00 96.81 156 GLN A C 1
ATOM 1106 O O . GLN A 1 156 ? 1.471 9.953 7.305 1.00 96.81 156 GLN A O 1
ATOM 1111 N N . VAL A 1 157 ? 2.414 8.143 6.380 1.00 96.31 157 VAL A N 1
ATOM 1112 C CA . VAL A 1 157 ? 2.130 7.228 7.488 1.00 96.31 157 VAL A CA 1
ATOM 1113 C C . VAL A 1 157 ? 3.444 6.720 8.068 1.00 96.31 157 VAL A C 1
ATOM 1115 O O . VAL A 1 157 ? 4.286 6.168 7.356 1.00 96.31 157 VAL A O 1
ATOM 1118 N N . ILE A 1 158 ? 3.626 6.877 9.379 1.00 91.50 158 ILE A N 1
ATOM 1119 C CA . ILE A 1 158 ? 4.771 6.299 10.087 1.00 91.50 158 ILE A CA 1
ATOM 1120 C C . ILE A 1 158 ? 4.440 4.851 10.432 1.00 91.50 158 ILE A C 1
ATOM 1122 O O . ILE A 1 158 ? 3.581 4.573 11.267 1.00 91.50 158 ILE A O 1
ATOM 1126 N N . GLY A 1 159 ? 5.111 3.915 9.761 1.00 83.00 159 GLY A N 1
ATOM 1127 C CA . GLY A 1 159 ? 4.930 2.496 10.036 1.00 83.00 159 GLY A CA 1
ATOM 1128 C C . GLY A 1 159 ? 5.521 2.084 11.393 1.00 83.00 159 GLY A C 1
ATOM 1129 O O . GLY A 1 159 ? 6.304 2.831 11.984 1.00 83.00 159 GLY A O 1
ATOM 1130 N N . PRO A 1 160 ? 5.259 0.848 11.856 1.00 75.94 160 PRO A N 1
ATOM 1131 C CA . PRO A 1 160 ? 5.743 0.347 13.152 1.00 75.94 160 PRO A CA 1
ATOM 1132 C C . PRO A 1 160 ? 7.268 0.407 13.344 1.00 75.94 160 PRO A C 1
ATOM 1134 O O . PRO A 1 160 ? 7.761 0.416 14.463 1.00 75.94 160 PRO A O 1
ATOM 1137 N N . THR A 1 161 ? 8.025 0.465 12.244 1.00 77.94 161 THR A N 1
ATOM 1138 C CA . THR A 1 161 ? 9.496 0.566 12.240 1.00 77.94 161 THR A CA 1
ATOM 1139 C C . THR A 1 161 ? 10.014 2.005 12.369 1.00 77.94 161 THR A C 1
ATOM 1141 O O . THR A 1 161 ? 11.209 2.243 12.207 1.00 77.94 161 THR A O 1
ATOM 1144 N N . GLY A 1 162 ? 9.127 2.988 12.560 1.00 85.50 162 GLY A N 1
ATOM 1145 C CA . GLY A 1 162 ? 9.458 4.416 12.536 1.00 85.50 162 GLY A CA 1
ATOM 1146 C C . GLY A 1 162 ? 9.746 4.968 11.135 1.00 85.50 162 GLY A C 1
ATOM 1147 O O . GLY A 1 162 ? 10.011 6.158 10.981 1.00 85.50 162 GLY A O 1
ATOM 1148 N N . LYS A 1 163 ? 9.694 4.127 10.093 1.00 87.38 163 LYS A N 1
ATOM 1149 C CA . LYS A 1 163 ? 9.889 4.553 8.705 1.00 87.38 163 LYS A CA 1
ATOM 1150 C C . LYS A 1 163 ? 8.604 5.143 8.137 1.00 87.38 163 LYS A C 1
ATOM 1152 O O . LYS A 1 163 ? 7.546 4.519 8.210 1.00 87.38 163 LYS A O 1
ATOM 1157 N N . ALA A 1 164 ? 8.738 6.310 7.517 1.00 92.44 164 ALA A N 1
ATOM 1158 C CA . ALA A 1 164 ? 7.675 6.926 6.744 1.00 92.44 164 ALA A CA 1
ATOM 1159 C C . ALA A 1 164 ? 7.396 6.128 5.463 1.00 92.44 164 ALA A C 1
ATOM 1161 O O . ALA A 1 164 ? 8.318 5.788 4.714 1.00 92.44 164 ALA A O 1
ATOM 1162 N N . VAL A 1 165 ? 6.119 5.868 5.213 1.00 94.88 165 VAL A N 1
ATOM 1163 C CA . VAL A 1 165 ? 5.584 5.380 3.944 1.00 94.88 165 VAL A CA 1
ATOM 1164 C C . VAL A 1 165 ? 4.603 6.420 3.429 1.00 94.88 165 VAL A C 1
ATOM 1166 O O . VAL A 1 165 ? 3.881 7.036 4.209 1.00 94.88 165 VAL A O 1
ATOM 1169 N N . TRP A 1 166 ? 4.627 6.633 2.122 1.00 94.81 166 TRP A N 1
ATOM 1170 C CA . TRP A 1 166 ? 3.899 7.702 1.463 1.00 94.81 166 TRP A CA 1
ATOM 1171 C C . TRP A 1 166 ? 2.792 7.123 0.591 1.00 94.81 166 TRP A C 1
ATOM 1173 O O . TRP A 1 166 ? 2.969 6.067 -0.027 1.00 94.81 166 TRP A O 1
ATOM 1183 N N . PHE A 1 167 ? 1.670 7.823 0.587 1.00 96.06 167 PHE A N 1
ATOM 1184 C CA . PHE A 1 167 ? 0.471 7.552 -0.188 1.00 96.06 167 PHE A CA 1
ATOM 1185 C C . PHE A 1 167 ? 0.072 8.848 -0.890 1.00 96.06 167 PHE A C 1
ATOM 1187 O O . PHE A 1 167 ? 0.244 9.933 -0.328 1.00 96.06 167 PHE A O 1
ATOM 1194 N N . ASP A 1 168 ? -0.463 8.753 -2.100 1.00 95.56 168 ASP A N 1
ATOM 1195 C CA . ASP A 1 168 ? -0.886 9.936 -2.854 1.00 95.56 168 ASP A CA 1
ATOM 1196 C C . ASP A 1 168 ? -2.152 10.548 -2.250 1.00 95.56 168 ASP A C 1
ATOM 1198 O O . ASP A 1 168 ? -2.343 11.764 -2.307 1.00 95.56 168 ASP A O 1
ATOM 1202 N N . ALA A 1 169 ? -2.989 9.727 -1.602 1.00 96.44 169 ALA A N 1
ATOM 1203 C CA . ALA A 1 169 ? -4.160 10.207 -0.884 1.00 96.44 169 ALA A CA 1
ATOM 1204 C C . ALA A 1 169 ? -4.566 9.355 0.328 1.00 96.44 169 ALA A C 1
ATOM 1206 O O . ALA A 1 169 ? -4.075 8.249 0.559 1.00 96.44 169 ALA A O 1
ATOM 1207 N N . GLN A 1 170 ? -5.527 9.887 1.082 1.00 96.50 170 GLN A N 1
ATOM 1208 C CA . GLN A 1 170 ? -6.334 9.137 2.039 1.00 96.50 170 GLN A CA 1
ATOM 1209 C C . GLN A 1 170 ? -7.818 9.384 1.768 1.00 96.50 170 GLN A C 1
ATOM 1211 O O . GLN A 1 170 ? -8.194 10.483 1.363 1.00 96.50 170 GLN A O 1
ATOM 1216 N N . ARG A 1 171 ? -8.665 8.398 2.062 1.00 94.69 171 ARG A N 1
ATOM 1217 C CA . ARG A 1 171 ? -10.127 8.545 2.039 1.00 94.69 171 ARG A CA 1
ATOM 1218 C C . ARG A 1 171 ? -10.702 8.069 3.362 1.00 94.69 171 ARG A C 1
ATOM 1220 O O . ARG A 1 171 ? -10.388 6.973 3.809 1.00 94.69 171 ARG A O 1
ATOM 1227 N N . ILE A 1 172 ? -11.562 8.876 3.978 1.00 93.50 172 ILE A N 1
ATOM 1228 C CA . ILE A 1 172 ? -12.279 8.497 5.201 1.00 93.50 172 ILE A CA 1
ATOM 1229 C C . ILE A 1 172 ? -13.733 8.228 4.834 1.00 93.50 172 ILE A C 1
ATOM 1231 O O . ILE A 1 172 ? -14.433 9.128 4.374 1.00 93.50 172 ILE A O 1
ATOM 1235 N N . GLU A 1 173 ? -14.189 7.005 5.070 1.00 92.56 173 GLU A N 1
ATOM 1236 C CA . GLU A 1 173 ? -15.567 6.582 4.829 1.00 92.56 173 GLU A CA 1
ATOM 1237 C C . GLU A 1 173 ? -16.288 6.334 6.156 1.00 92.56 173 GLU A C 1
ATOM 1239 O O . GLU A 1 173 ? -15.697 5.812 7.101 1.00 92.56 173 GLU A O 1
ATOM 1244 N N . ASP A 1 174 ? -17.562 6.713 6.239 1.00 91.75 174 ASP A N 1
ATOM 1245 C CA . ASP A 1 174 ? -18.432 6.368 7.363 1.00 91.75 174 ASP A CA 1
ATOM 1246 C C . ASP A 1 174 ? -19.240 5.116 7.005 1.00 91.75 174 ASP A C 1
ATOM 1248 O O . ASP A 1 174 ? -20.068 5.143 6.097 1.00 91.75 174 ASP A O 1
ATOM 1252 N N . THR A 1 175 ? -18.990 4.011 7.706 1.00 87.62 175 THR A N 1
ATOM 1253 C CA . THR A 1 175 ? -19.640 2.716 7.452 1.00 87.62 175 THR A CA 1
ATOM 1254 C C . THR A 1 175 ? -20.931 2.538 8.251 1.00 87.62 175 THR A C 1
ATOM 1256 O O . THR A 1 175 ? -21.497 1.445 8.286 1.00 87.62 175 THR A O 1
ATOM 1259 N N . GLY A 1 176 ? -21.380 3.564 8.982 1.00 86.31 176 GLY A N 1
ATOM 1260 C CA . GLY A 1 176 ? -22.504 3.487 9.921 1.00 86.31 176 GLY A CA 1
ATOM 1261 C C . GLY A 1 176 ? -22.172 2.769 11.236 1.00 86.31 176 GLY A C 1
ATOM 1262 O O . GLY A 1 176 ? -22.787 3.051 12.261 1.00 86.31 176 GLY A O 1
ATOM 1263 N N . THR A 1 177 ? -21.172 1.882 11.237 1.00 84.50 177 THR A N 1
ATOM 1264 C CA . THR A 1 177 ? -20.600 1.265 12.455 1.00 84.50 177 THR A CA 1
ATOM 1265 C C . THR A 1 177 ? -19.336 1.961 12.958 1.00 84.50 177 THR A C 1
ATOM 1267 O O . THR A 1 177 ? -18.876 1.692 14.066 1.00 84.50 177 THR A O 1
ATOM 1270 N N . GLY A 1 178 ? -18.774 2.863 12.156 1.00 87.75 178 GLY A N 1
ATOM 1271 C CA . GLY A 1 178 ? -17.557 3.595 12.466 1.00 87.75 178 GLY A CA 1
ATOM 1272 C C . GLY A 1 178 ? -16.985 4.265 11.225 1.00 87.75 178 GLY A C 1
ATOM 1273 O O . GLY A 1 178 ? -17.547 4.182 10.136 1.00 87.75 178 GLY A O 1
ATOM 1274 N N . LYS A 1 179 ? -15.843 4.927 11.391 1.00 91.25 179 LYS A N 1
ATOM 1275 C CA . LYS A 1 179 ? -15.083 5.495 10.277 1.00 91.25 179 LYS A CA 1
ATOM 1276 C C . LYS A 1 179 ? -13.939 4.563 9.898 1.00 91.25 179 LYS A C 1
ATOM 1278 O O . LYS A 1 179 ? -13.272 4.025 10.781 1.00 91.25 179 LYS A O 1
ATOM 1283 N N . VAL A 1 180 ? -13.712 4.399 8.600 1.00 92.25 180 VAL A N 1
ATOM 1284 C CA . VAL A 1 180 ? -12.597 3.632 8.034 1.00 92.25 180 VAL A CA 1
ATOM 1285 C C . VAL A 1 180 ? -11.734 4.575 7.205 1.00 92.25 180 VAL A C 1
ATOM 1287 O O . VAL A 1 180 ? -12.247 5.328 6.381 1.00 92.25 180 VAL A O 1
ATOM 1290 N N . GLU A 1 181 ? -10.424 4.546 7.437 1.00 94.38 181 GLU A N 1
ATOM 1291 C CA . GLU A 1 181 ? -9.431 5.251 6.623 1.00 94.38 181 GLU A CA 1
ATOM 1292 C C . GLU A 1 181 ? -8.823 4.280 5.613 1.00 94.38 181 GLU A C 1
ATOM 1294 O O . GLU A 1 181 ? -8.234 3.267 5.993 1.00 94.38 181 GLU A O 1
ATOM 1299 N N . TYR A 1 182 ? -8.955 4.627 4.338 1.00 95.94 182 TYR A N 1
ATOM 1300 C CA . TYR A 1 182 ? -8.303 3.987 3.206 1.00 95.94 182 TYR A CA 1
ATOM 1301 C C . TYR A 1 182 ? -7.065 4.795 2.830 1.00 95.94 182 TYR A C 1
ATOM 1303 O O . TYR A 1 182 ? -7.118 6.026 2.757 1.00 95.94 182 TYR A O 1
ATOM 1311 N N . LEU A 1 183 ? -5.964 4.099 2.565 1.00 97.75 183 LEU A N 1
ATOM 1312 C CA . LEU A 1 183 ? -4.709 4.691 2.110 1.00 97.75 183 LEU A CA 1
ATOM 1313 C C . LEU A 1 183 ? -4.553 4.419 0.613 1.00 97.75 183 LEU A C 1
ATOM 1315 O O . LEU A 1 183 ? -4.644 3.265 0.198 1.00 97.75 183 LEU A O 1
ATOM 1319 N N . ILE A 1 184 ? -4.341 5.460 -0.192 1.00 97.94 184 ILE A N 1
ATOM 1320 C CA . ILE A 1 184 ? -4.464 5.376 -1.653 1.00 97.94 184 ILE A CA 1
ATOM 1321 C C . ILE A 1 184 ? -3.128 5.699 -2.328 1.00 97.94 184 ILE A C 1
ATOM 1323 O O . ILE A 1 184 ? -2.507 6.717 -2.031 1.00 97.94 184 ILE A O 1
ATOM 1327 N N . ASP A 1 185 ? -2.703 4.846 -3.255 1.00 96.81 185 ASP A N 1
ATOM 1328 C CA . ASP A 1 185 ? -1.528 5.036 -4.118 1.00 96.81 185 ASP A CA 1
ATOM 1329 C C . ASP A 1 185 ? -1.977 5.022 -5.589 1.00 96.81 185 ASP A C 1
ATOM 1331 O O . ASP A 1 185 ? -2.795 4.193 -5.990 1.00 96.81 185 ASP A O 1
ATOM 1335 N N . ALA A 1 186 ? -1.482 5.960 -6.387 1.00 95.69 186 ALA A N 1
ATOM 1336 C CA . ALA A 1 186 ? -1.951 6.254 -7.731 1.00 95.69 186 ALA A CA 1
ATOM 1337 C C . ALA A 1 186 ? -1.001 5.687 -8.799 1.00 95.69 186 ALA A C 1
ATOM 1339 O O . ALA A 1 186 ? 0.218 5.887 -8.781 1.00 95.69 186 ALA A O 1
ATOM 1340 N N . LYS A 1 187 ? -1.571 4.979 -9.775 1.00 94.62 187 LYS A N 1
ATOM 1341 C CA . LYS A 1 187 ? -0.879 4.308 -10.883 1.00 94.62 187 LYS A CA 1
ATOM 1342 C C . LYS A 1 187 ? -1.441 4.789 -12.226 1.00 94.62 187 LYS A C 1
ATOM 1344 O O . LYS A 1 187 ? -2.285 4.138 -12.836 1.00 94.62 187 LYS A O 1
ATOM 1349 N N . GLY A 1 188 ? -0.960 5.933 -12.692 1.00 92.06 188 GLY A N 1
ATOM 1350 C CA . GLY A 1 188 ? -1.302 6.533 -13.982 1.00 92.06 188 GLY A CA 1
ATOM 1351 C C . GLY A 1 188 ? -0.345 6.119 -15.101 1.00 92.06 188 GLY A C 1
ATOM 1352 O O . GLY A 1 188 ? 0.878 6.140 -14.926 1.00 92.06 188 GLY A O 1
ATOM 1353 N N . ASN A 1 189 ? -0.902 5.764 -16.263 1.00 89.31 189 ASN A N 1
ATOM 1354 C CA . ASN A 1 189 ? -0.175 5.344 -17.468 1.00 89.31 189 ASN A CA 1
ATOM 1355 C C . ASN A 1 189 ? 0.682 4.077 -17.284 1.00 89.31 189 ASN A C 1
ATOM 1357 O O . ASN A 1 189 ? 1.801 3.977 -17.806 1.00 89.31 189 ASN A O 1
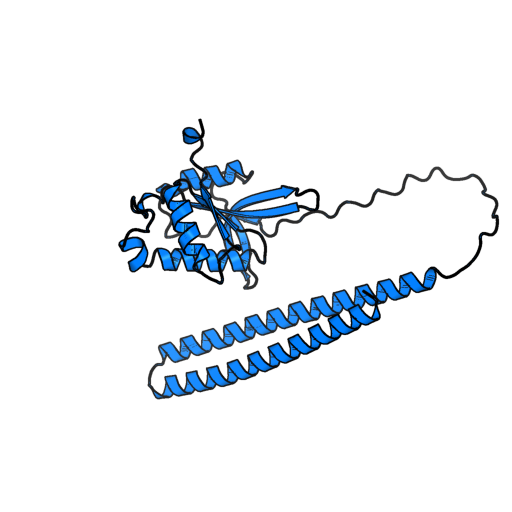ATOM 1361 N N . TYR A 1 190 ? 0.179 3.095 -16.538 1.00 92.56 190 TYR A N 1
ATOM 1362 C CA . TYR A 1 190 ? 0.841 1.807 -16.323 1.00 92.56 190 TYR A CA 1
ATOM 1363 C C . TYR A 1 190 ? 0.379 0.713 -17.302 1.00 92.56 190 TYR A C 1
ATOM 1365 O O . TYR A 1 190 ? 1.044 -0.323 -17.395 1.00 92.56 190 TYR A O 1
ATOM 1373 N N . GLY A 1 191 ? -0.654 0.957 -18.116 1.00 92.75 191 GLY A N 1
ATOM 1374 C CA . GLY A 1 191 ? -1.098 0.057 -19.194 1.00 92.75 191 GLY A CA 1
ATOM 1375 C C . GLY A 1 191 ? 0.030 -0.307 -20.167 1.00 92.75 191 GLY A C 1
ATOM 1376 O O . GLY A 1 191 ? 0.147 -1.436 -20.648 1.00 92.75 191 GLY A O 1
ATOM 1377 N N . GLN A 1 192 ? 1.015 0.586 -20.335 1.00 93.44 192 GLN A N 1
ATOM 1378 C CA . GLN A 1 192 ? 2.233 0.321 -21.111 1.00 93.44 192 GLN A CA 1
ATOM 1379 C C . GLN A 1 192 ? 3.067 -0.875 -20.610 1.00 93.44 192 GLN A C 1
ATOM 1381 O O . GLN A 1 192 ? 3.904 -1.383 -21.368 1.00 93.44 192 GLN A O 1
ATOM 1386 N N . PHE A 1 193 ? 2.875 -1.321 -19.366 1.00 94.75 193 PHE A N 1
ATOM 1387 C CA . PHE A 1 193 ? 3.556 -2.471 -18.767 1.00 94.75 193 PHE A CA 1
ATOM 1388 C C . PHE A 1 193 ? 2.794 -3.784 -18.942 1.00 94.75 193 PHE A C 1
ATOM 1390 O O . PHE A 1 193 ? 3.328 -4.830 -18.570 1.00 94.75 193 PHE A O 1
ATOM 1397 N N . VAL A 1 194 ? 1.606 -3.759 -19.545 1.00 96.94 194 VAL A N 1
ATOM 1398 C CA . VAL A 1 194 ? 0.736 -4.924 -19.740 1.00 96.94 194 VAL A CA 1
ATOM 1399 C C . VAL A 1 194 ? 0.621 -5.253 -21.227 1.00 96.94 194 VAL A C 1
ATOM 1401 O O . VAL A 1 194 ? 0.736 -4.395 -22.104 1.00 96.94 194 VAL A O 1
ATOM 1404 N N . GLN A 1 195 ? 0.528 -6.539 -21.534 1.00 96.31 195 GLN A N 1
ATOM 1405 C CA . GLN A 1 195 ? 0.266 -7.053 -22.871 1.00 96.31 195 GLN A CA 1
ATOM 1406 C C . GLN A 1 195 ? -1.248 -7.129 -23.125 1.00 96.31 195 GLN A C 1
ATOM 1408 O O . GLN A 1 195 ? -2.013 -7.248 -22.175 1.00 96.31 195 GLN A O 1
ATOM 1413 N N . PRO A 1 196 ? -1.701 -7.169 -24.392 1.00 94.25 196 PRO A N 1
ATOM 1414 C CA . PRO A 1 196 ? -3.125 -7.335 -24.704 1.00 94.25 196 PRO A CA 1
ATOM 1415 C C . PRO A 1 196 ? -3.770 -8.609 -24.133 1.00 94.25 196 PRO A C 1
ATOM 1417 O O . PRO A 1 196 ? -4.988 -8.702 -24.080 1.00 94.25 196 PRO A O 1
ATOM 1420 N N . ASP A 1 197 ? -2.967 -9.603 -23.735 1.00 93.25 197 ASP A N 1
ATOM 1421 C CA . ASP A 1 197 ? -3.429 -10.841 -23.096 1.00 93.25 197 ASP A CA 1
ATOM 1422 C C . ASP A 1 197 ? -3.609 -10.720 -21.568 1.00 93.25 197 ASP A C 1
ATOM 1424 O O . ASP A 1 197 ? -3.835 -11.728 -20.902 1.00 93.25 197 ASP A O 1
ATOM 1428 N N . GLY A 1 198 ? -3.478 -9.511 -21.008 1.00 93.25 198 GLY A N 1
ATOM 1429 C CA . GLY A 1 198 ? -3.606 -9.240 -19.574 1.00 93.25 198 GLY A CA 1
ATOM 1430 C C . GLY A 1 198 ? -2.363 -9.591 -18.751 1.00 93.25 198 GLY A C 1
ATOM 1431 O O . GLY A 1 198 ? -2.375 -9.463 -17.531 1.00 93.25 198 GLY A O 1
ATOM 1432 N N . THR A 1 199 ? -1.263 -10.025 -19.376 1.00 95.25 199 THR A N 1
ATOM 1433 C CA . THR A 1 199 ? -0.026 -10.348 -18.651 1.00 95.25 199 THR A CA 1
ATOM 1434 C C . THR A 1 199 ? 0.972 -9.194 -18.667 1.00 95.25 199 THR A C 1
ATOM 1436 O O . THR A 1 199 ? 1.120 -8.480 -19.657 1.00 95.25 199 THR A O 1
ATOM 1439 N N . PHE A 1 200 ? 1.753 -9.032 -17.599 1.00 96.81 200 PHE A N 1
ATOM 1440 C CA . PHE A 1 200 ? 2.841 -8.047 -17.583 1.00 96.81 200 PHE A CA 1
ATOM 1441 C C . PHE A 1 200 ? 3.875 -8.311 -18.678 1.00 96.81 200 PHE A C 1
ATOM 1443 O O . PHE A 1 200 ? 4.320 -9.444 -18.838 1.00 96.81 200 PHE A O 1
ATOM 1450 N N . LYS A 1 201 ? 4.342 -7.280 -19.385 1.00 96.50 201 LYS A N 1
ATOM 1451 C CA . LYS A 1 201 ? 5.410 -7.392 -20.390 1.00 96.50 201 LYS A CA 1
ATOM 1452 C C . LYS A 1 201 ? 6.684 -7.969 -19.773 1.00 96.50 201 LYS A C 1
ATOM 1454 O O . LYS A 1 201 ? 7.042 -7.653 -18.640 1.00 96.50 201 LYS A O 1
ATOM 1459 N N . TRP A 1 202 ? 7.411 -8.780 -20.548 1.00 94.56 202 TRP A N 1
ATOM 1460 C CA . TRP A 1 202 ? 8.602 -9.506 -20.080 1.00 94.56 202 TRP A CA 1
ATOM 1461 C C . TRP A 1 202 ? 9.617 -8.609 -19.362 1.00 94.56 202 TRP A C 1
ATOM 1463 O O . TRP A 1 202 ? 10.131 -8.993 -18.320 1.00 94.56 202 TRP A O 1
ATOM 1473 N N . PHE A 1 203 ? 9.859 -7.389 -19.856 1.00 90.31 203 PHE A N 1
ATOM 1474 C CA . PHE A 1 203 ? 10.836 -6.489 -19.248 1.00 90.31 203 PHE A CA 1
ATOM 1475 C C . PHE A 1 203 ? 10.394 -6.013 -17.861 1.00 90.31 203 PHE A C 1
ATOM 1477 O O . PHE A 1 203 ? 11.241 -5.820 -16.999 1.00 90.31 203 PHE A O 1
ATOM 1484 N N . PHE A 1 204 ? 9.090 -5.847 -17.623 1.00 92.25 204 PHE A N 1
ATOM 1485 C CA . PHE A 1 204 ? 8.565 -5.467 -16.313 1.00 92.25 204 PHE A CA 1
ATOM 1486 C C . PHE A 1 204 ? 8.687 -6.630 -15.323 1.00 92.25 204 PHE A C 1
ATOM 1488 O O . PHE A 1 204 ? 9.044 -6.430 -14.163 1.00 92.25 204 PHE A O 1
ATOM 1495 N N . ARG A 1 205 ? 8.487 -7.863 -15.803 1.00 92.06 205 ARG A N 1
ATOM 1496 C CA . ARG A 1 205 ? 8.662 -9.081 -15.002 1.00 92.06 205 ARG A CA 1
ATOM 1497 C C . ARG A 1 205 ? 10.130 -9.354 -14.668 1.00 92.06 205 ARG A C 1
ATOM 1499 O O . ARG A 1 205 ? 10.469 -9.581 -13.514 1.00 92.06 205 ARG A O 1
ATOM 1506 N N . GLU A 1 206 ? 11.003 -9.320 -15.670 1.00 89.69 206 GLU A N 1
ATOM 1507 C CA . GLU A 1 206 ? 12.380 -9.819 -15.565 1.00 89.69 206 GLU A CA 1
ATOM 1508 C C . GLU A 1 206 ? 13.396 -8.751 -15.149 1.00 89.69 206 GLU A C 1
ATOM 1510 O O . GLU A 1 206 ? 14.446 -9.090 -14.610 1.00 89.69 206 GLU A O 1
ATOM 1515 N N . ARG A 1 207 ? 13.103 -7.455 -15.341 1.00 91.50 207 ARG A N 1
ATOM 1516 C CA . ARG A 1 207 ? 13.988 -6.358 -14.896 1.00 91.50 207 ARG A CA 1
ATOM 1517 C C . ARG A 1 207 ? 13.617 -5.798 -13.523 1.00 91.50 207 ARG A C 1
ATOM 1519 O O . ARG A 1 207 ? 13.968 -4.666 -13.208 1.00 91.50 207 ARG A O 1
ATOM 1526 N N . GLY A 1 208 ? 12.905 -6.582 -12.717 1.00 88.38 208 GLY A N 1
ATOM 1527 C CA . GLY A 1 208 ? 12.594 -6.245 -11.328 1.00 88.38 208 GLY A CA 1
ATOM 1528 C C . GLY A 1 208 ? 11.411 -5.298 -11.128 1.00 88.38 208 GLY A C 1
ATOM 1529 O O . GLY A 1 208 ? 11.164 -4.917 -9.993 1.00 88.38 208 GLY A O 1
ATOM 1530 N N . GLY A 1 209 ? 10.654 -4.942 -12.173 1.00 89.81 209 GLY A N 1
ATOM 1531 C CA . GLY A 1 209 ? 9.451 -4.110 -12.041 1.00 89.81 209 GLY A CA 1
ATOM 1532 C C . GLY A 1 209 ? 8.434 -4.727 -11.081 1.00 89.81 209 GLY A C 1
ATOM 1533 O O . GLY A 1 209 ? 8.077 -4.097 -10.091 1.00 89.81 209 GLY A O 1
ATOM 1534 N N . LEU A 1 210 ? 8.081 -6.001 -11.292 1.00 93.12 210 LEU A N 1
ATOM 1535 C CA . LEU A 1 210 ? 7.183 -6.728 -10.385 1.00 93.12 210 LEU A CA 1
ATOM 1536 C C . LEU A 1 210 ? 7.732 -6.873 -8.965 1.00 93.12 210 LEU A C 1
ATOM 1538 O O . LEU A 1 210 ? 6.990 -6.718 -8.001 1.00 93.12 210 LEU A O 1
ATOM 1542 N N . GLU A 1 211 ? 9.031 -7.128 -8.822 1.00 92.81 211 GLU A N 1
ATOM 1543 C CA . GLU A 1 211 ? 9.654 -7.230 -7.501 1.00 92.81 211 GLU A CA 1
ATOM 1544 C C . GLU A 1 211 ? 9.607 -5.883 -6.760 1.00 92.81 211 GLU A C 1
ATOM 1546 O O . GLU A 1 211 ? 9.277 -5.830 -5.578 1.00 92.81 211 GLU A O 1
ATOM 1551 N N . HIS A 1 212 ? 9.848 -4.768 -7.454 1.00 91.69 212 HIS A N 1
ATOM 1552 C CA . HIS A 1 212 ? 9.687 -3.434 -6.878 1.00 91.69 212 HIS A CA 1
ATOM 1553 C C . HIS A 1 212 ? 8.237 -3.140 -6.491 1.00 91.69 212 HIS A C 1
ATOM 1555 O O . HIS A 1 212 ? 8.001 -2.614 -5.399 1.00 91.69 212 HIS A O 1
ATOM 1561 N N . THR A 1 213 ? 7.281 -3.518 -7.342 1.00 94.38 213 THR A N 1
ATOM 1562 C CA . THR A 1 213 ? 5.844 -3.416 -7.072 1.00 94.38 213 THR A CA 1
ATOM 1563 C C . THR A 1 213 ? 5.469 -4.188 -5.808 1.00 94.38 213 THR A C 1
ATOM 1565 O O . THR A 1 213 ? 4.867 -3.625 -4.893 1.00 94.38 213 THR A O 1
ATOM 1568 N N . ARG A 1 214 ? 5.909 -5.443 -5.686 1.00 95.56 214 ARG A N 1
ATOM 1569 C CA . ARG A 1 214 ? 5.695 -6.259 -4.487 1.00 95.56 214 ARG A CA 1
ATOM 1570 C C . ARG A 1 214 ? 6.289 -5.617 -3.240 1.00 95.56 214 ARG A C 1
ATOM 1572 O O . ARG A 1 214 ? 5.598 -5.455 -2.240 1.00 95.56 214 ARG A O 1
ATOM 1579 N N . GLN A 1 215 ? 7.552 -5.199 -3.297 1.00 94.50 215 GLN A N 1
ATOM 1580 C CA . GLN A 1 215 ? 8.212 -4.565 -2.155 1.00 94.50 215 GLN A CA 1
ATOM 1581 C C . GLN A 1 215 ? 7.516 -3.260 -1.737 1.00 94.50 215 GLN A C 1
ATOM 1583 O O . GLN A 1 215 ? 7.523 -2.912 -0.555 1.00 94.50 215 GLN A O 1
ATOM 1588 N N . GLN A 1 216 ? 6.939 -2.512 -2.683 1.00 94.56 216 GLN A N 1
ATOM 1589 C CA . GLN A 1 216 ? 6.115 -1.339 -2.385 1.00 94.56 216 GLN A CA 1
ATOM 1590 C C . GLN A 1 216 ? 4.834 -1.732 -1.648 1.00 94.56 216 GLN A C 1
ATOM 1592 O O . GLN A 1 216 ? 4.591 -1.197 -0.563 1.00 94.56 216 GLN A O 1
ATOM 1597 N N . ALA A 1 217 ? 4.090 -2.706 -2.173 1.00 96.50 217 ALA A N 1
ATOM 1598 C CA . ALA A 1 217 ? 2.876 -3.218 -1.546 1.00 96.50 217 ALA A CA 1
ATOM 1599 C C . ALA A 1 217 ? 3.144 -3.728 -0.120 1.00 96.50 217 ALA A C 1
ATOM 1601 O O . ALA A 1 217 ? 2.447 -3.355 0.821 1.00 96.50 217 ALA A O 1
ATOM 1602 N N . GLU A 1 218 ? 4.218 -4.496 0.089 1.00 95.44 218 GLU A N 1
ATOM 1603 C CA . GLU A 1 218 ? 4.579 -5.015 1.413 1.00 95.44 218 GLU A CA 1
ATOM 1604 C C . GLU A 1 218 ? 4.871 -3.906 2.432 1.00 95.44 218 GLU A C 1
ATOM 1606 O O . GLU A 1 218 ? 4.443 -3.992 3.591 1.00 95.44 218 GLU A O 1
ATOM 1611 N N . ARG A 1 219 ? 5.591 -2.854 2.013 1.00 94.81 219 ARG A N 1
ATOM 1612 C CA . ARG A 1 219 ? 5.872 -1.689 2.867 1.00 94.81 219 ARG A CA 1
ATOM 1613 C C . ARG A 1 219 ? 4.592 -0.946 3.228 1.00 94.81 219 ARG A C 1
ATOM 1615 O O . ARG A 1 219 ? 4.428 -0.579 4.391 1.00 94.81 219 ARG A O 1
ATOM 1622 N N . GLN A 1 220 ? 3.701 -0.748 2.260 1.00 95.88 220 GLN A N 1
ATOM 1623 C CA . GLN A 1 220 ? 2.432 -0.054 2.467 1.00 95.88 220 GLN A CA 1
ATOM 1624 C C . GLN A 1 220 ? 1.497 -0.840 3.374 1.00 95.88 220 GLN A C 1
ATOM 1626 O O . GLN A 1 220 ? 1.054 -0.290 4.373 1.00 95.88 220 GLN A O 1
ATOM 1631 N N . VAL A 1 221 ? 1.300 -2.136 3.126 1.00 95.06 221 VAL A N 1
ATOM 1632 C CA . VAL A 1 221 ? 0.501 -3.015 3.995 1.00 95.06 221 VAL A CA 1
ATOM 1633 C C . VAL A 1 221 ? 1.033 -3.004 5.431 1.00 95.06 221 VAL A C 1
ATOM 1635 O O . VAL A 1 221 ? 0.264 -2.908 6.389 1.00 95.06 221 VAL A O 1
ATOM 1638 N N . ARG A 1 222 ? 2.361 -3.049 5.611 1.00 93.12 222 ARG A N 1
ATOM 1639 C CA . ARG A 1 222 ? 2.969 -2.989 6.949 1.00 93.12 222 ARG A CA 1
ATOM 1640 C C . ARG A 1 222 ? 2.728 -1.642 7.631 1.00 93.12 222 ARG A C 1
ATOM 1642 O O . ARG A 1 222 ? 2.423 -1.617 8.820 1.00 93.12 222 ARG A O 1
ATOM 1649 N N . ALA A 1 223 ? 2.880 -0.536 6.905 1.00 93.50 223 ALA A N 1
ATOM 1650 C CA . ALA A 1 223 ? 2.647 0.802 7.444 1.00 93.50 223 ALA A CA 1
ATOM 1651 C C . ALA A 1 223 ? 1.164 1.075 7.715 1.00 93.50 223 ALA A C 1
ATOM 1653 O O . ALA A 1 223 ? 0.850 1.761 8.683 1.00 93.50 223 ALA A O 1
ATOM 1654 N N . ALA A 1 224 ? 0.269 0.494 6.915 1.00 93.75 224 ALA A N 1
ATOM 1655 C CA . ALA A 1 224 ? -1.175 0.587 7.066 1.00 93.75 224 ALA A CA 1
ATOM 1656 C C . ALA A 1 224 ? -1.668 -0.090 8.351 1.00 93.75 224 ALA A C 1
ATOM 1658 O O . ALA A 1 224 ? -2.672 0.329 8.920 1.00 93.75 224 ALA A O 1
ATOM 1659 N N . GLY A 1 225 ? -0.959 -1.092 8.879 1.00 89.88 225 GLY A N 1
ATOM 1660 C CA . GLY A 1 225 ? -1.274 -1.663 10.194 1.00 89.88 225 GLY A CA 1
ATOM 1661 C C . GLY A 1 225 ? -2.718 -2.171 10.308 1.00 89.88 225 GLY A C 1
ATOM 1662 O O . GLY A 1 225 ? -3.338 -2.007 11.354 1.00 89.88 225 GLY A O 1
ATOM 1663 N N . GLY A 1 226 ? -3.259 -2.734 9.222 1.00 89.19 226 GLY A N 1
ATOM 1664 C CA . GLY A 1 226 ? -4.638 -3.229 9.135 1.00 89.19 226 GLY A CA 1
ATOM 1665 C C . GLY A 1 226 ? -5.637 -2.279 8.467 1.00 89.19 226 GLY A C 1
ATOM 1666 O O . GLY A 1 226 ? -6.755 -2.703 8.194 1.00 89.19 226 GLY A O 1
ATOM 1667 N N . ARG A 1 227 ? -5.254 -1.030 8.162 1.00 92.44 227 ARG A N 1
ATOM 1668 C CA . ARG A 1 227 ? -6.047 -0.147 7.289 1.00 92.44 227 ARG A CA 1
ATOM 1669 C C . ARG A 1 227 ? -6.059 -0.689 5.850 1.00 92.44 227 ARG A C 1
ATOM 1671 O O . ARG A 1 227 ? -5.015 -1.178 5.406 1.00 92.44 227 ARG A O 1
ATOM 1678 N N . PRO A 1 228 ? -7.183 -0.591 5.119 1.00 93.88 228 PRO A N 1
ATOM 1679 C CA . PRO A 1 228 ? -7.222 -0.929 3.701 1.00 93.88 228 PRO A CA 1
ATOM 1680 C C . PRO A 1 228 ? -6.253 -0.066 2.886 1.00 93.88 228 PRO A C 1
ATOM 1682 O O . PRO A 1 228 ? -6.150 1.146 3.104 1.00 93.88 228 PRO A O 1
ATOM 1685 N N . VAL A 1 229 ? -5.565 -0.694 1.932 1.00 97.62 229 VAL A N 1
ATOM 1686 C CA . VAL A 1 229 ? -4.735 -0.005 0.939 1.00 97.62 229 VAL A CA 1
ATOM 1687 C C . VAL A 1 229 ? -5.367 -0.186 -0.436 1.00 97.62 229 VAL A C 1
ATOM 1689 O O . VAL A 1 229 ? -5.605 -1.314 -0.860 1.00 97.62 229 VAL A O 1
ATOM 1692 N N . GLU A 1 230 ? -5.613 0.915 -1.138 1.00 97.88 230 GLU A N 1
ATOM 1693 C CA . GLU A 1 230 ? -6.144 0.904 -2.502 1.00 97.88 230 GLU A CA 1
ATOM 1694 C C . GLU A 1 230 ? -5.080 1.414 -3.474 1.00 97.88 230 GLU A C 1
ATOM 1696 O O . GLU A 1 230 ? -4.472 2.463 -3.256 1.00 97.88 230 GLU A O 1
ATOM 1701 N N . TRP A 1 231 ? -4.861 0.693 -4.568 1.00 98.06 231 TRP A N 1
ATOM 1702 C CA . TRP A 1 231 ? -4.076 1.187 -5.694 1.00 98.06 231 TRP A CA 1
ATOM 1703 C C . TRP A 1 231 ? -5.007 1.612 -6.815 1.00 98.06 231 TRP A C 1
ATOM 1705 O O . TRP A 1 231 ? -5.589 0.780 -7.508 1.00 98.06 231 TRP A O 1
ATOM 1715 N N . TRP A 1 232 ? -5.172 2.917 -6.989 1.00 97.69 232 TRP A N 1
ATOM 1716 C CA . TRP A 1 232 ? -6.011 3.453 -8.053 1.00 97.69 232 TRP A CA 1
ATOM 1717 C C . TRP A 1 232 ? -5.209 3.464 -9.342 1.00 97.69 232 TRP A C 1
ATOM 1719 O O . TRP A 1 232 ? -4.124 4.036 -9.394 1.00 97.69 232 TRP A O 1
ATOM 1729 N N . CYS A 1 233 ? -5.717 2.783 -10.356 1.00 97.56 233 CYS A N 1
ATOM 1730 C CA . CYS A 1 233 ? -5.063 2.608 -11.641 1.00 97.56 233 CYS A CA 1
ATOM 1731 C C . CYS A 1 233 ? -5.879 3.318 -12.717 1.00 97.56 233 CYS A C 1
ATOM 1733 O O . CYS A 1 233 ? -7.091 3.112 -12.796 1.00 97.56 233 CYS A O 1
ATOM 1735 N N . ALA A 1 234 ? -5.217 4.123 -13.547 1.00 96.31 234 ALA A N 1
ATOM 1736 C CA . ALA A 1 234 ? -5.874 4.766 -14.683 1.00 96.31 234 ALA A CA 1
ATOM 1737 C C . ALA A 1 234 ? -6.253 3.746 -15.766 1.00 96.31 234 ALA A C 1
ATOM 1739 O O . ALA A 1 234 ? -7.316 3.859 -16.354 1.00 96.31 234 ALA A O 1
ATOM 1740 N N . ASP A 1 235 ? -5.403 2.739 -15.988 1.00 95.69 235 ASP A N 1
ATOM 1741 C CA . ASP A 1 235 ? -5.590 1.724 -17.025 1.00 95.69 235 ASP A CA 1
ATOM 1742 C C . ASP A 1 235 ? -6.257 0.459 -16.449 1.00 95.69 235 ASP A C 1
ATOM 1744 O O . ASP A 1 235 ? -5.750 -0.136 -15.487 1.00 95.69 235 ASP A O 1
ATOM 1748 N N . GLU A 1 236 ? -7.370 0.023 -17.048 1.00 96.44 236 GLU A N 1
ATOM 1749 C CA . GLU A 1 236 ? -8.137 -1.159 -16.620 1.00 96.44 236 GLU A CA 1
ATOM 1750 C C . GLU A 1 236 ? -7.291 -2.433 -16.658 1.00 96.44 236 GLU A C 1
ATOM 1752 O O . GLU A 1 236 ? -7.196 -3.159 -15.666 1.00 96.44 236 GLU A O 1
ATOM 1757 N N . GLU A 1 237 ? -6.584 -2.665 -17.766 1.00 96.62 237 GLU A N 1
ATOM 1758 C CA . GLU A 1 237 ? -5.765 -3.861 -17.949 1.00 96.62 237 GLU A CA 1
ATOM 1759 C C . GLU A 1 237 ? -4.626 -3.955 -16.927 1.00 96.62 237 GLU A C 1
ATOM 1761 O O . GLU A 1 237 ? -4.187 -5.053 -16.575 1.00 96.62 237 GLU A O 1
ATOM 1766 N N . PHE A 1 238 ? -4.145 -2.811 -16.431 1.00 96.88 238 PHE A N 1
ATOM 1767 C CA . PHE A 1 238 ? -3.135 -2.781 -15.382 1.00 96.88 238 PHE A CA 1
ATOM 1768 C C . PHE A 1 238 ? -3.723 -3.106 -14.017 1.00 96.88 238 PHE A C 1
ATOM 1770 O O . PHE A 1 238 ? -3.096 -3.872 -13.283 1.00 96.88 238 PHE A O 1
ATOM 1777 N N . ALA A 1 239 ? -4.913 -2.593 -13.692 1.00 97.88 239 ALA A N 1
ATOM 1778 C CA . ALA A 1 239 ? -5.607 -2.955 -12.457 1.00 97.88 239 ALA A CA 1
ATOM 1779 C C . ALA A 1 239 ? -5.842 -4.473 -12.381 1.00 97.88 239 ALA A C 1
ATOM 1781 O O . ALA A 1 239 ? -5.509 -5.104 -11.376 1.00 97.88 239 ALA A O 1
ATOM 1782 N N . ASP A 1 240 ? -6.329 -5.068 -13.470 1.00 97.81 240 ASP A N 1
ATOM 1783 C CA . ASP A 1 240 ? -6.616 -6.501 -13.550 1.00 97.81 240 ASP A CA 1
ATOM 1784 C C . ASP A 1 240 ? -5.348 -7.355 -13.437 1.00 97.81 240 ASP A C 1
ATOM 1786 O O . ASP A 1 240 ? -5.277 -8.269 -12.608 1.00 97.81 240 ASP A O 1
ATOM 1790 N N . ALA A 1 241 ? -4.312 -7.034 -14.223 1.00 97.56 241 ALA A N 1
ATOM 1791 C CA . ALA A 1 241 ? -3.031 -7.740 -14.171 1.00 97.56 241 ALA A CA 1
ATOM 1792 C C . ALA A 1 241 ? -2.399 -7.659 -12.774 1.00 97.56 241 ALA A C 1
ATOM 1794 O O . ALA A 1 241 ? -1.784 -8.614 -12.285 1.00 97.56 241 ALA A O 1
ATOM 1795 N N . LEU A 1 242 ? -2.544 -6.507 -12.122 1.00 97.19 242 LEU A N 1
ATOM 1796 C CA . LEU A 1 242 ? -2.013 -6.270 -10.796 1.00 97.19 242 LEU A CA 1
ATOM 1797 C C . LEU A 1 242 ? -2.782 -7.034 -9.718 1.00 97.19 242 LEU A C 1
ATOM 1799 O O . LEU A 1 242 ? -2.133 -7.623 -8.857 1.00 97.19 242 LEU A O 1
ATOM 1803 N N . ASN A 1 243 ? -4.113 -7.091 -9.781 1.00 97.69 243 ASN A N 1
ATOM 1804 C CA . ASN A 1 243 ? -4.903 -7.919 -8.867 1.00 97.69 243 ASN A CA 1
ATOM 1805 C C . ASN A 1 243 ? -4.541 -9.403 -9.005 1.00 97.69 243 ASN A C 1
ATOM 1807 O O . ASN A 1 243 ? -4.243 -10.036 -7.996 1.00 97.69 243 ASN A O 1
ATOM 1811 N N . ASP A 1 244 ? -4.433 -9.942 -10.228 1.00 96.44 244 ASP A N 1
ATOM 1812 C CA . ASP A 1 244 ? -3.991 -11.335 -10.438 1.00 96.44 244 ASP A CA 1
ATOM 1813 C C . ASP A 1 244 ? -2.596 -11.595 -9.839 1.00 96.44 244 ASP A C 1
ATOM 1815 O O . ASP A 1 244 ? -2.334 -12.654 -9.261 1.00 96.44 244 ASP A O 1
ATOM 1819 N N . TYR A 1 245 ? -1.688 -10.620 -9.931 1.00 95.75 245 TYR A N 1
ATOM 1820 C CA . TYR A 1 245 ? -0.366 -10.720 -9.317 1.00 95.75 245 TYR A CA 1
ATOM 1821 C C . TYR A 1 245 ? -0.406 -10.660 -7.784 1.00 95.75 245 TYR A C 1
ATOM 1823 O O . TYR A 1 245 ? 0.202 -11.512 -7.129 1.00 95.75 245 TYR A O 1
ATOM 1831 N N . LEU A 1 246 ? -1.120 -9.687 -7.212 1.00 95.31 246 LEU A N 1
ATOM 1832 C CA . LEU A 1 246 ? -1.248 -9.493 -5.765 1.00 95.31 246 LEU A CA 1
ATOM 1833 C C . LEU A 1 246 ? -1.967 -10.673 -5.103 1.00 95.31 246 LEU A C 1
ATOM 1835 O O . LEU A 1 246 ? -1.530 -11.146 -4.054 1.00 95.31 246 LEU A O 1
ATOM 1839 N N . ASP A 1 247 ? -2.994 -11.221 -5.752 1.00 95.19 247 ASP A N 1
ATOM 1840 C CA . ASP A 1 247 ? -3.741 -12.376 -5.259 1.00 95.19 247 ASP A CA 1
ATOM 1841 C C . ASP A 1 247 ? -2.904 -13.651 -5.219 1.00 95.19 247 ASP A C 1
ATOM 1843 O O . ASP A 1 247 ? -3.181 -14.551 -4.424 1.00 95.19 247 ASP A O 1
ATOM 1847 N N . ARG A 1 248 ? -1.851 -13.774 -6.026 1.00 94.31 248 ARG A N 1
ATOM 1848 C CA . ARG A 1 248 ? -0.940 -14.928 -5.950 1.00 94.31 248 ARG A CA 1
ATOM 1849 C C . ARG A 1 248 ? 0.029 -14.834 -4.773 1.00 94.31 248 ARG A C 1
ATOM 1851 O O . ARG A 1 248 ? 0.554 -15.867 -4.352 1.00 94.31 248 ARG A O 1
ATOM 1858 N N . ASP A 1 249 ? 0.239 -13.645 -4.211 1.00 94.38 249 ASP A N 1
ATOM 1859 C CA . ASP A 1 249 ? 1.053 -13.456 -3.015 1.00 94.38 249 ASP A CA 1
ATOM 1860 C C . ASP A 1 249 ? 0.205 -13.641 -1.745 1.00 94.38 249 ASP A C 1
ATOM 1862 O O . ASP A 1 249 ? -0.674 -12.848 -1.415 1.00 94.38 249 ASP A O 1
ATOM 1866 N N . VAL A 1 250 ? 0.495 -14.707 -0.994 1.00 93.56 250 VAL A N 1
ATOM 1867 C CA . VAL A 1 250 ? -0.231 -15.076 0.236 1.00 93.56 250 VAL A CA 1
ATOM 1868 C C . VAL A 1 250 ? -0.211 -13.964 1.290 1.00 93.56 250 VAL A C 1
ATOM 1870 O O . VAL A 1 250 ? -1.148 -13.852 2.081 1.00 93.56 250 V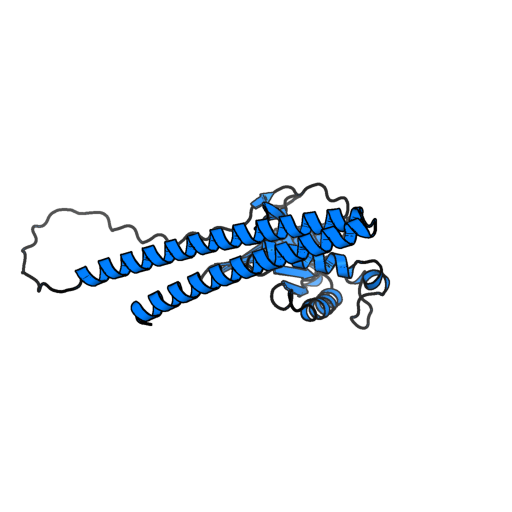AL A O 1
ATOM 1873 N N . TYR A 1 251 ? 0.847 -13.152 1.339 1.00 92.00 251 TYR A N 1
ATOM 1874 C CA . TYR A 1 251 ? 0.940 -12.062 2.299 1.00 92.00 251 TYR A CA 1
ATOM 1875 C C . TYR A 1 251 ? 0.121 -10.841 1.871 1.00 92.00 251 TYR A C 1
ATOM 1877 O O . TYR A 1 251 ? -0.401 -10.162 2.758 1.00 92.00 251 TYR A O 1
ATOM 1885 N N . LEU A 1 252 ? 0.009 -10.559 0.571 1.00 94.69 252 LEU A N 1
ATOM 1886 C CA . LEU A 1 252 ? -0.650 -9.354 0.048 1.00 94.69 252 LEU A CA 1
ATOM 1887 C C . LEU A 1 252 ? -2.138 -9.548 -0.260 1.00 94.69 252 LEU A C 1
ATOM 1889 O O . LEU A 1 252 ? -2.894 -8.583 -0.143 1.00 94.69 252 LEU A O 1
ATOM 1893 N N . ARG A 1 253 ? -2.562 -10.774 -0.589 1.00 93.69 253 ARG A N 1
ATOM 1894 C CA . ARG A 1 253 ? -3.952 -11.118 -0.923 1.00 93.69 253 ARG A CA 1
ATOM 1895 C C . ARG A 1 253 ? -4.952 -10.524 0.078 1.00 93.69 253 ARG A C 1
ATOM 1897 O O . ARG A 1 253 ? -4.892 -10.824 1.273 1.00 93.69 253 ARG A O 1
ATOM 1904 N N . GLY A 1 254 ? -5.873 -9.699 -0.426 1.00 90.44 254 GLY A N 1
ATOM 1905 C CA . GLY A 1 254 ? -6.949 -9.060 0.346 1.00 90.44 254 GLY A CA 1
ATOM 1906 C C . GLY A 1 254 ? -6.506 -7.973 1.335 1.00 90.44 254 GLY A C 1
ATOM 1907 O O . GLY A 1 254 ? -7.315 -7.509 2.132 1.00 90.44 254 GLY A O 1
ATOM 1908 N N . LYS A 1 255 ? -5.225 -7.579 1.338 1.00 92.69 255 LYS A N 1
ATOM 1909 C CA . LYS A 1 255 ? -4.722 -6.441 2.138 1.00 92.69 255 LYS A CA 1
ATOM 1910 C C . LYS A 1 255 ? -4.501 -5.189 1.301 1.00 92.69 255 LYS A C 1
ATOM 1912 O O . LYS A 1 255 ? -4.381 -4.094 1.848 1.00 92.69 255 LYS A O 1
ATOM 1917 N N . ILE A 1 256 ? -4.386 -5.382 -0.003 1.00 96.25 256 ILE A N 1
ATOM 1918 C CA . ILE A 1 256 ? -4.208 -4.348 -0.997 1.00 96.25 256 ILE A CA 1
ATOM 1919 C C . ILE A 1 256 ? -4.974 -4.765 -2.243 1.00 96.25 256 ILE A C 1
ATOM 1921 O O . ILE A 1 256 ? -4.884 -5.920 -2.658 1.00 96.25 256 ILE A O 1
ATOM 1925 N N . GLU A 1 257 ? -5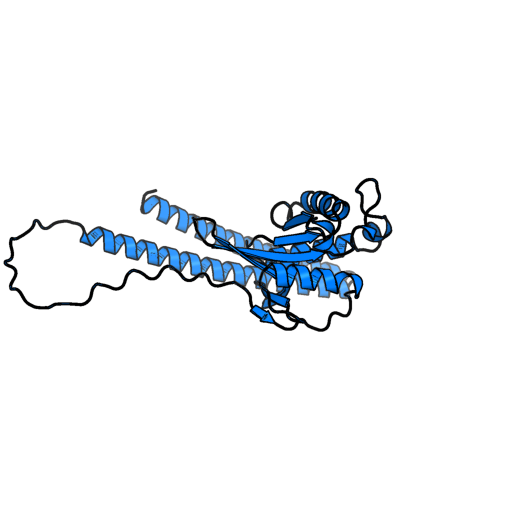.735 -3.837 -2.804 1.00 97.00 257 GLU A N 1
ATOM 1926 C CA . GLU A 1 257 ? -6.565 -4.082 -3.982 1.00 97.00 257 GLU A CA 1
ATOM 1927 C C . GLU A 1 257 ? -6.323 -2.983 -5.011 1.00 97.00 257 GLU A C 1
ATOM 1929 O O . GLU A 1 257 ? -6.211 -1.800 -4.669 1.00 97.00 257 GLU A O 1
ATOM 1934 N N . ALA A 1 258 ? -6.213 -3.382 -6.275 1.00 97.88 258 ALA A N 1
ATOM 1935 C CA . ALA A 1 258 ? -6.106 -2.459 -7.388 1.00 97.88 258 ALA A CA 1
ATOM 1936 C C . ALA A 1 258 ? -7.500 -2.152 -7.945 1.00 97.88 258 ALA A C 1
ATOM 1938 O O . ALA A 1 258 ? -8.285 -3.057 -8.223 1.00 97.88 258 ALA A O 1
ATOM 1939 N N . PHE A 1 259 ? -7.802 -0.872 -8.141 1.00 97.81 259 PHE A N 1
ATOM 1940 C CA . PHE A 1 259 ? -9.074 -0.413 -8.686 1.00 97.81 259 PHE A CA 1
ATOM 1941 C C . PHE A 1 259 ? -8.840 0.354 -9.973 1.00 97.81 259 PHE A C 1
ATOM 1943 O O . PHE A 1 259 ? -8.078 1.320 -9.982 1.00 97.81 259 PHE A O 1
ATOM 1950 N N . HIS A 1 260 ? -9.558 -0.013 -11.032 1.00 97.38 260 HIS A N 1
ATOM 1951 C CA . HIS A 1 260 ? -9.648 0.833 -12.212 1.00 97.38 260 HIS A CA 1
ATOM 1952 C C . HIS A 1 260 ? -10.455 2.098 -11.877 1.00 97.38 260 HIS A C 1
ATOM 1954 O O . HIS A 1 260 ? -11.620 2.041 -11.465 1.00 97.38 260 HIS A O 1
ATOM 1960 N N . LYS A 1 261 ? -9.793 3.246 -12.000 1.00 96.38 261 LYS A N 1
ATOM 1961 C CA . LYS A 1 261 ? -10.312 4.590 -11.749 1.00 96.38 261 LYS A CA 1
ATOM 1962 C C . LYS A 1 261 ? -9.796 5.486 -12.880 1.00 96.38 261 LYS A C 1
ATOM 1964 O O . LYS A 1 261 ? -8.725 6.069 -12.717 1.00 96.38 261 LYS A O 1
ATOM 1969 N N . PRO A 1 262 ? -10.503 5.559 -14.019 1.00 93.25 262 PRO A N 1
ATOM 1970 C CA . PRO A 1 262 ? -10.000 6.248 -15.203 1.00 93.25 262 PRO A CA 1
ATOM 1971 C C . PRO A 1 262 ? -9.891 7.755 -14.968 1.00 93.25 262 PRO A C 1
ATOM 1973 O O . PRO A 1 262 ? -10.451 8.291 -13.999 1.00 93.25 262 PRO A O 1
ATOM 1976 N N . TYR A 1 263 ? -9.190 8.442 -15.867 1.00 88.00 263 TYR A N 1
ATOM 1977 C CA . TYR A 1 263 ? -9.074 9.895 -15.813 1.00 88.00 263 TYR A CA 1
ATOM 1978 C C . TYR A 1 263 ? -10.457 10.578 -15.863 1.00 88.00 263 TYR A C 1
ATOM 1980 O O . TYR A 1 263 ? -11.401 10.023 -16.430 1.00 88.00 263 TYR A O 1
ATOM 1988 N N . PRO A 1 264 ? -10.621 11.784 -15.285 1.00 82.81 264 PRO A N 1
ATOM 1989 C CA . PRO A 1 264 ? -11.900 12.504 -15.284 1.00 82.81 264 PRO A CA 1
ATOM 1990 C C . PRO A 1 264 ? -12.542 12.655 -16.663 1.00 82.81 264 PRO A C 1
ATOM 1992 O O . PRO A 1 264 ? -13.754 12.513 -16.802 1.00 82.81 264 PRO A O 1
ATOM 1995 N N . GLU A 1 265 ? -11.732 12.940 -17.677 1.00 84.19 265 GLU A N 1
ATOM 1996 C CA . GLU A 1 265 ? -12.152 13.118 -19.065 1.00 84.19 265 GLU A CA 1
ATOM 1997 C C . GLU A 1 265 ? -12.652 11.828 -19.730 1.00 84.19 265 GLU A C 1
ATOM 1999 O O . GLU A 1 265 ? -13.353 11.901 -20.735 1.00 84.19 265 GLU A O 1
ATOM 2004 N N . GLU A 1 266 ? -12.341 10.666 -19.158 1.00 80.31 266 GLU A N 1
ATOM 2005 C CA . GLU A 1 266 ? -12.757 9.348 -19.649 1.00 80.31 266 GLU A CA 1
ATOM 2006 C C . GLU A 1 266 ? -14.009 8.816 -18.927 1.00 80.31 266 GLU A C 1
ATOM 2008 O O . GLU A 1 266 ? -14.554 7.784 -19.309 1.00 80.31 266 GLU A O 1
ATOM 2013 N N . GLN A 1 267 ? -14.498 9.513 -17.892 1.00 70.69 267 GLN A N 1
ATOM 2014 C CA . GLN A 1 267 ? -15.672 9.106 -17.100 1.00 70.69 267 GLN A CA 1
ATOM 2015 C C . GLN A 1 267 ? -17.022 9.551 -17.702 1.00 70.69 267 GLN A C 1
ATOM 2017 O O . GLN A 1 267 ? -18.061 9.377 -17.059 1.00 70.69 267 GLN A O 1
ATOM 2022 N N . SER A 1 268 ? -17.019 10.155 -18.897 1.00 52.50 268 SER A N 1
ATOM 2023 C CA . SER A 1 268 ? -18.196 10.759 -19.550 1.00 52.50 268 SER A CA 1
ATOM 2024 C C . SER A 1 268 ? -18.995 9.814 -20.439 1.00 52.50 268 SER A C 1
ATOM 2026 O O . SER A 1 268 ? -18.351 9.107 -21.245 1.00 52.50 268 SER A O 1
#

pLDDT: mean 81.13, std 15.27, range [36.44, 98.06]